Protein AF-0000000079687380 (afdb_homodimer)

Secondary structure (DSSP, 8-state):
-B--HHHHHHHHHHHTT-HHHHHHHHHHHHHHHHHHHHHHHHH--S-S----S-SB--HHHHHHHHTPPPHHHHHHHHHHHHHS-HHHHTTHHHHHHHHT--HHHHHHHHHHHHHHS---HHHHHHHHHHHHHHHHHHHTT--HHHHHHHHHHHHHHHHHHHHHHH-/-B--HHHHHHHHHHHTT-HHHHHHHHHHHHHHHHHHHHHHHHH--S-S----S-SB--HHHHHHHHTPPPHHHHHHHHHHHHHS-HHHHTTHHHHHHHHT--HHHHHHHHHHHHHHS---HHHHHHHHHHHHHHHHHHHTT--HHHHHHHHHHHHHHHHHHHHHHH-

Radius of gyration: 21.54 Å; Cα contacts (8 Å, |Δi|>4): 336; chains: 2; bounding box: 72×66×42 Å

Structure (mmCIF, N/CA/C/O backbone):
data_AF-0000000079687380-model_v1
#
loop_
_entity.id
_entity.type
_entity.pdbx_description
1 polymer 'Replication factor C C-terminal domain-containing protein'
#
loop_
_atom_site.group_PDB
_atom_site.id
_atom_site.type_symbol
_atom_site.label_atom_id
_atom_site.label_alt_id
_atom_site.label_comp_id
_atom_site.label_asym_id
_atom_site.label_entity_id
_atom_site.label_seq_id
_atom_site.pdbx_PDB_ins_code
_atom_site.Cartn_x
_atom_site.Cartn_y
_atom_site.Cartn_z
_atom_site.occupancy
_atom_site.B_iso_or_equiv
_atom_site.auth_seq_id
_atom_site.auth_comp_id
_atom_site.auth_asym_id
_atom_site.auth_atom_id
_atom_site.pdbx_PDB_model_num
ATOM 1 N N . LEU A 1 1 ? 23.094 11.328 15.07 1 55.5 1 LEU A N 1
ATOM 2 C CA . LEU A 1 1 ? 21.656 11.555 14.867 1 55.5 1 LEU A CA 1
ATOM 3 C C . LEU A 1 1 ? 20.891 11.352 16.156 1 55.5 1 LEU A C 1
ATOM 5 O O . LEU A 1 1 ? 21.125 10.383 16.891 1 55.5 1 LEU A O 1
ATOM 9 N N . ASP A 1 2 ? 20.312 12.305 16.781 1 69.38 2 ASP A N 1
ATOM 10 C CA . ASP A 1 2 ? 19.375 12.164 17.891 1 69.38 2 ASP A CA 1
ATOM 11 C C . ASP A 1 2 ? 18.078 11.508 17.453 1 69.38 2 ASP A C 1
ATOM 13 O O . ASP A 1 2 ? 17.469 11.93 16.469 1 69.38 2 ASP A O 1
ATOM 17 N N . VAL A 1 3 ? 17.844 10.352 18.016 1 74 3 VAL A N 1
ATOM 18 C CA . VAL A 1 3 ? 16.703 9.555 17.578 1 74 3 VAL A CA 1
ATOM 19 C C . VAL A 1 3 ? 15.695 9.445 18.719 1 74 3 VAL A C 1
ATOM 21 O O . VAL A 1 3 ? 15.812 8.57 19.578 1 74 3 VAL A O 1
ATOM 24 N N . PRO A 1 4 ? 14.773 10.477 18.812 1 82 4 PRO A N 1
ATOM 25 C CA . PRO A 1 4 ? 13.68 10.258 19.766 1 82 4 PRO A CA 1
ATOM 26 C C . PRO A 1 4 ? 12.961 8.93 19.531 1 82 4 PRO A C 1
ATOM 28 O O . PRO A 1 4 ? 12.953 8.414 18.406 1 82 4 PRO A O 1
ATOM 31 N N . ASP A 1 5 ? 12.312 8.398 20.594 1 87.69 5 ASP A N 1
ATOM 32 C CA . ASP A 1 5 ? 11.609 7.117 20.562 1 87.69 5 ASP A CA 1
ATOM 33 C C . ASP A 1 5 ? 10.5 7.129 19.516 1 87.69 5 ASP A C 1
ATOM 35 O O . ASP A 1 5 ? 10.281 6.133 18.828 1 87.69 5 ASP A O 1
ATOM 39 N N . SER A 1 6 ? 9.898 8.25 19.391 1 87.44 6 SER A N 1
ATOM 40 C CA . SER A 1 6 ? 8.797 8.352 18.438 1 87.44 6 SER A CA 1
ATOM 41 C C . SER A 1 6 ? 9.289 8.227 17 1 87.44 6 SER A C 1
ATOM 43 O O . SER A 1 6 ? 8.586 7.688 16.141 1 87.44 6 SER A O 1
ATOM 45 N N . GLY A 1 7 ? 10.5 8.719 16.766 1 88.12 7 GLY A N 1
ATOM 46 C CA . GLY A 1 7 ? 11.102 8.594 15.445 1 88.12 7 GLY A CA 1
ATOM 47 C C . GLY A 1 7 ? 11.461 7.164 15.094 1 88.12 7 GLY A C 1
ATOM 48 O O . GLY A 1 7 ? 11.219 6.719 13.969 1 88.12 7 GLY A O 1
ATOM 49 N N . LEU A 1 8 ? 11.945 6.488 16.078 1 88 8 LEU A N 1
ATOM 50 C CA . LEU A 1 8 ? 12.32 5.094 15.875 1 88 8 LEU A CA 1
ATOM 51 C C . LEU A 1 8 ? 11.086 4.234 15.617 1 88 8 LEU A C 1
ATOM 53 O O . LEU A 1 8 ? 11.109 3.346 14.766 1 88 8 LEU A O 1
ATOM 57 N N . GLU A 1 9 ? 10.078 4.527 16.359 1 89.25 9 GLU A N 1
ATOM 58 C CA . GLU A 1 9 ? 8.828 3.799 16.156 1 89.25 9 GLU A CA 1
ATOM 59 C C . GLU A 1 9 ? 8.273 4.027 14.75 1 89.25 9 GLU A C 1
ATOM 61 O O . GLU A 1 9 ? 7.805 3.086 14.102 1 89.25 9 GLU A O 1
ATOM 66 N N . ALA A 1 10 ? 8.32 5.242 14.359 1 89.75 10 ALA A N 1
ATOM 67 C CA . ALA A 1 10 ? 7.859 5.574 13.016 1 89.75 10 ALA A CA 1
ATOM 68 C C . ALA A 1 10 ? 8.688 4.852 11.953 1 89.75 10 ALA A C 1
ATOM 70 O O . ALA A 1 10 ? 8.141 4.34 10.977 1 89.75 10 ALA A O 1
ATOM 71 N N . LEU A 1 11 ? 9.977 4.785 12.188 1 87.88 11 LEU A N 1
ATOM 72 C CA . LEU A 1 11 ? 10.875 4.109 11.258 1 87.88 11 LEU A CA 1
ATOM 73 C C . LEU A 1 11 ? 10.539 2.625 11.156 1 87.88 11 LEU A C 1
ATOM 75 O O . LEU A 1 11 ? 10.492 2.068 10.062 1 87.88 11 LEU A O 1
ATOM 79 N N . VAL A 1 12 ? 10.266 2.033 12.266 1 86.62 12 VAL A N 1
ATOM 80 C CA . VAL A 1 12 ? 9.93 0.613 12.305 1 86.62 12 VAL A CA 1
ATOM 81 C C . VAL A 1 12 ? 8.609 0.372 11.578 1 86.62 12 VAL A C 1
ATOM 83 O O . VAL A 1 12 ? 8.484 -0.58 10.805 1 86.62 12 VAL A O 1
ATOM 86 N N . ARG A 1 13 ? 7.664 1.252 11.781 1 86.12 13 ARG A N 1
ATOM 87 C CA . ARG A 1 13 ? 6.359 1.133 11.141 1 86.12 13 ARG A CA 1
ATOM 88 C C . ARG A 1 13 ? 6.469 1.307 9.625 1 86.12 13 ARG A C 1
ATOM 90 O O . ARG A 1 13 ? 5.938 0.5 8.867 1 86.12 13 ARG A O 1
ATOM 97 N N . LEU A 1 14 ? 7.211 2.299 9.242 1 85.06 14 LEU A N 1
ATOM 98 C CA . LEU A 1 14 ? 7.312 2.654 7.836 1 85.06 14 LEU A CA 1
ATOM 99 C C . LEU A 1 14 ? 8.148 1.63 7.074 1 85.06 14 LEU A C 1
ATOM 101 O O . LEU A 1 14 ? 7.961 1.441 5.871 1 85.06 14 LEU A O 1
ATOM 105 N N . SER A 1 15 ? 9.039 0.954 7.805 1 83.5 15 SER A N 1
ATOM 106 C CA . SER A 1 15 ? 9.875 -0.068 7.18 1 83.5 15 SER A CA 1
ATOM 107 C C . SER A 1 15 ? 9.234 -1.448 7.293 1 83.5 15 SER A C 1
ATOM 109 O O . SER A 1 15 ? 9.75 -2.424 6.746 1 83.5 15 SER A O 1
ATOM 111 N N . ASN A 1 16 ? 8.188 -1.494 8.055 1 79.5 16 ASN A N 1
ATOM 112 C CA . ASN A 1 16 ? 7.5 -2.748 8.344 1 79.5 16 ASN A CA 1
ATOM 113 C C . ASN A 1 16 ? 8.445 -3.775 8.961 1 79.5 16 ASN A C 1
ATOM 115 O O . ASN A 1 16 ? 8.383 -4.961 8.633 1 79.5 16 ASN A O 1
ATOM 119 N N . GLY A 1 17 ? 9.359 -3.309 9.742 1 77.75 17 GLY A N 1
ATOM 120 C CA . GLY A 1 17 ? 10.297 -4.184 10.43 1 77.75 17 GLY A CA 1
ATOM 121 C C . GLY A 1 17 ? 11.406 -4.699 9.531 1 77.75 17 GLY A C 1
ATOM 122 O O . GLY A 1 17 ? 12.203 -5.543 9.945 1 77.75 17 GLY A O 1
ATOM 123 N N . ASP A 1 18 ? 11.445 -4.234 8.336 1 74.56 18 ASP A N 1
ATOM 124 C CA . ASP A 1 18 ? 12.484 -4.633 7.391 1 74.56 18 ASP A CA 1
ATOM 125 C C . ASP A 1 18 ? 13.719 -3.732 7.52 1 74.56 18 ASP A C 1
ATOM 127 O O . ASP A 1 18 ? 13.648 -2.533 7.246 1 74.56 18 ASP A O 1
ATOM 131 N N . MET A 1 19 ? 14.727 -4.332 7.789 1 76.25 19 MET A N 1
ATOM 132 C CA . MET A 1 19 ? 15.93 -3.58 8.117 1 76.25 19 MET A CA 1
ATOM 133 C C . MET A 1 19 ? 16.5 -2.896 6.879 1 76.25 19 MET A C 1
ATOM 135 O O . MET A 1 19 ? 17.016 -1.782 6.965 1 76.25 19 MET A O 1
ATOM 139 N N . ILE A 1 20 ? 16.484 -3.514 5.727 1 70.44 20 ILE A N 1
ATOM 140 C CA . ILE A 1 20 ? 17 -2.912 4.508 1 70.44 20 ILE A CA 1
ATOM 141 C C . ILE A 1 20 ? 16.188 -1.675 4.148 1 70.44 20 ILE A C 1
ATOM 143 O O . ILE A 1 20 ? 16.75 -0.632 3.799 1 70.44 20 ILE A O 1
ATOM 147 N N . LYS A 1 21 ? 14.875 -1.748 4.332 1 76.56 21 LYS A N 1
ATOM 148 C CA . LYS A 1 21 ? 14 -0.604 4.09 1 76.56 21 LYS A CA 1
ATOM 149 C C . LYS A 1 21 ? 14.266 0.513 5.098 1 76.56 21 LYS A C 1
ATOM 151 O O . LYS A 1 21 ? 14.297 1.689 4.73 1 76.56 21 LYS A O 1
ATOM 156 N N . ALA A 1 22 ? 14.414 0.04 6.371 1 82.88 22 ALA A N 1
ATOM 157 C CA . ALA A 1 22 ? 14.719 1.026 7.402 1 82.88 22 ALA A CA 1
ATOM 158 C C . ALA A 1 22 ? 15.992 1.801 7.066 1 82.88 22 ALA A C 1
ATOM 160 O O . ALA A 1 22 ? 16.031 3.029 7.18 1 82.88 22 ALA A O 1
ATOM 161 N N . LEU A 1 23 ? 17.016 1.157 6.641 1 77.69 23 LEU A N 1
ATOM 162 C CA . LEU A 1 23 ? 18.297 1.786 6.281 1 77.69 23 LEU A CA 1
ATOM 163 C C . LEU A 1 23 ? 18.109 2.723 5.09 1 77.69 23 LEU A C 1
ATOM 165 O O . LEU A 1 23 ? 18.672 3.822 5.07 1 77.69 23 LEU A O 1
ATOM 169 N N . ASN A 1 24 ? 17.391 2.311 4.086 1 76.31 24 ASN A N 1
ATOM 170 C CA . ASN A 1 24 ? 17.109 3.154 2.928 1 76.31 24 ASN A CA 1
ATOM 171 C C . ASN A 1 24 ? 16.391 4.438 3.326 1 76.31 24 ASN A C 1
ATOM 173 O O . ASN A 1 24 ? 16.688 5.512 2.809 1 76.31 24 ASN A O 1
ATOM 177 N N . ILE A 1 25 ? 15.406 4.285 4.242 1 80.69 25 ILE A N 1
ATOM 178 C CA . ILE A 1 25 ? 14.68 5.449 4.723 1 80.69 25 ILE A CA 1
ATOM 179 C C . ILE A 1 25 ? 15.633 6.41 5.418 1 80.69 25 ILE A C 1
ATOM 181 O O . ILE A 1 25 ? 15.586 7.621 5.188 1 80.69 25 ILE A O 1
ATOM 185 N N . LEU A 1 26 ? 16.484 5.867 6.238 1 80.69 26 LEU A N 1
ATOM 186 C CA . LEU A 1 26 ? 17.438 6.691 6.965 1 80.69 26 LEU A CA 1
ATOM 187 C C . LEU A 1 26 ? 18.391 7.391 6.004 1 80.69 26 LEU A C 1
ATOM 189 O O . LEU A 1 26 ? 18.734 8.555 6.199 1 80.69 26 LEU A O 1
ATOM 193 N N . GLN A 1 27 ? 18.781 6.691 5.039 1 74.69 27 GLN A N 1
ATOM 194 C CA . GLN A 1 27 ? 19.672 7.277 4.047 1 74.69 27 GLN A CA 1
ATOM 195 C C . GLN A 1 27 ? 18.984 8.414 3.291 1 74.69 27 GLN A C 1
ATOM 197 O O . GLN A 1 27 ? 19.594 9.461 3.059 1 74.69 27 GLN A O 1
ATOM 202 N N . VAL A 1 28 ? 17.781 8.195 2.869 1 76.06 28 VAL A N 1
ATOM 203 C CA . VAL A 1 28 ? 17.016 9.242 2.205 1 76.06 28 VAL A CA 1
ATOM 204 C C . VAL A 1 28 ? 16.891 10.453 3.123 1 76.06 28 VAL A C 1
ATOM 206 O O . VAL A 1 28 ? 17.078 11.594 2.686 1 76.06 28 VAL A O 1
ATOM 209 N N . PHE A 1 29 ? 16.531 10.156 4.41 1 79.94 29 PHE A N 1
ATOM 210 C CA . PHE A 1 29 ? 16.375 11.219 5.398 1 79.94 29 PHE A CA 1
ATOM 211 C C . PHE A 1 29 ? 17.656 12.047 5.5 1 79.94 29 PHE A C 1
ATOM 213 O O . PHE A 1 29 ? 17.609 13.273 5.512 1 79.94 29 PHE A O 1
ATOM 220 N N . LYS A 1 30 ? 18.75 11.438 5.582 1 76.19 30 LYS A N 1
ATOM 221 C CA . LYS A 1 30 ? 20.047 12.109 5.695 1 76.19 30 LYS A CA 1
ATOM 222 C C . LYS A 1 30 ? 20.312 13 4.484 1 76.19 30 LYS A C 1
ATOM 224 O O . LYS A 1 30 ? 20.891 14.078 4.613 1 76.19 30 LYS A O 1
ATOM 229 N N . LEU A 1 31 ? 19.938 12.586 3.371 1 71.88 31 LEU A N 1
ATOM 230 C CA . LEU A 1 31 ? 20.172 13.328 2.137 1 71.88 31 LEU A CA 1
ATOM 231 C C . LEU A 1 31 ? 19.234 14.531 2.033 1 71.88 31 LEU A C 1
ATOM 233 O O . LEU A 1 31 ? 19.609 15.562 1.467 1 71.88 31 LEU A O 1
ATOM 237 N N . LEU A 1 32 ? 18.031 14.352 2.572 1 71.12 32 LEU A N 1
ATOM 238 C CA . LEU A 1 32 ? 17.016 15.391 2.428 1 71.12 32 LEU A CA 1
ATOM 239 C C . LEU A 1 32 ? 17.25 16.516 3.43 1 71.12 32 LEU A C 1
ATOM 241 O O . LEU A 1 32 ? 16.859 17.656 3.186 1 71.12 32 LEU A O 1
ATOM 245 N N . ILE A 1 33 ? 17.859 16.219 4.531 1 70.56 33 ILE A N 1
ATOM 246 C CA . ILE A 1 33 ? 18.062 17.203 5.594 1 70.56 33 ILE A CA 1
ATOM 247 C C . ILE A 1 33 ? 18.797 18.422 5.051 1 70.56 33 ILE A C 1
ATOM 249 O O . ILE A 1 33 ? 18.344 19.547 5.215 1 70.56 33 ILE A O 1
ATOM 253 N N . PRO A 1 34 ? 19.875 18.125 4.363 1 66.19 34 PRO A N 1
ATOM 254 C CA . PRO A 1 34 ? 20.578 19.297 3.828 1 66.19 34 PRO A CA 1
ATOM 255 C C . PRO A 1 34 ? 19.75 20.062 2.795 1 66.19 34 PRO A C 1
ATOM 257 O O . PRO A 1 34 ? 19.797 21.297 2.734 1 66.19 34 PRO A O 1
ATOM 260 N N . ILE A 1 35 ? 19.016 19.391 2.031 1 64.5 35 ILE A N 1
ATOM 261 C CA . ILE A 1 35 ? 18.203 20 0.983 1 64.5 35 ILE A CA 1
ATOM 262 C C . ILE A 1 35 ? 17.094 20.844 1.612 1 64.5 35 ILE A C 1
ATOM 264 O O . ILE A 1 35 ? 16.828 21.969 1.186 1 64.5 35 ILE A O 1
ATOM 268 N N . LEU A 1 36 ? 16.438 20.266 2.572 1 61.12 36 LEU A N 1
ATOM 269 C CA . LEU A 1 36 ? 15.367 20.969 3.271 1 61.12 36 LEU A CA 1
ATOM 270 C C . LEU A 1 36 ? 15.906 22.188 4.012 1 61.12 36 LEU A C 1
ATOM 272 O O . LEU A 1 36 ? 15.258 23.234 4.051 1 61.12 36 LEU A O 1
ATOM 276 N N . TYR A 1 37 ? 17.047 22 4.496 1 60 37 TYR A N 1
ATOM 277 C CA . TYR A 1 37 ? 17.719 23.109 5.152 1 60 37 TYR A CA 1
ATOM 278 C C . TYR A 1 37 ? 18.016 24.234 4.164 1 60 37 TYR A C 1
ATOM 280 O O . TYR A 1 37 ? 17.859 25.406 4.488 1 60 37 TYR A O 1
ATOM 288 N N . LEU A 1 38 ? 18.406 23.875 3.057 1 63.22 38 LEU A N 1
ATOM 289 C CA . LEU A 1 38 ? 18.734 24.844 2.02 1 63.22 38 LEU A CA 1
ATOM 290 C C . LEU A 1 38 ? 17.469 25.578 1.552 1 63.22 38 LEU A C 1
ATOM 292 O O . LEU A 1 38 ? 17.5 26.797 1.346 1 63.22 38 LEU A O 1
ATOM 296 N N . PHE A 1 39 ? 16.438 24.906 1.364 1 58.22 39 PHE A N 1
ATOM 297 C CA . PHE A 1 39 ? 15.18 25.5 0.931 1 58.22 39 PHE A CA 1
ATOM 298 C C . PHE A 1 39 ? 14.617 26.438 2.006 1 58.22 39 PHE A C 1
ATOM 300 O O . PHE A 1 39 ? 14.055 27.484 1.694 1 58.22 39 PHE A O 1
ATOM 307 N N . LYS A 1 40 ? 14.656 26.094 3.242 1 52.88 40 LYS A N 1
ATOM 308 C CA . LYS A 1 40 ? 14.211 26.938 4.352 1 52.88 40 LYS A CA 1
ATOM 309 C C . LYS A 1 40 ? 15.078 28.188 4.469 1 52.88 40 LYS A C 1
ATOM 311 O O . LYS A 1 40 ? 14.57 29.266 4.781 1 52.88 40 LYS A O 1
ATOM 316 N N . LYS A 1 41 ? 16.25 28.031 4.312 1 58 41 LYS A N 1
ATOM 317 C CA . LYS A 1 41 ? 17.141 29.188 4.324 1 58 41 LYS A CA 1
ATOM 318 C C . LYS A 1 41 ? 16.766 30.188 3.225 1 58 41 LYS A C 1
ATOM 320 O O . LYS A 1 41 ? 16.828 31.391 3.428 1 58 41 LYS A O 1
ATOM 325 N N . ARG A 1 42 ? 16.422 29.719 2.105 1 51.94 42 ARG A N 1
ATOM 326 C CA . ARG A 1 42 ? 16.062 30.625 1.019 1 51.94 42 ARG A CA 1
ATOM 327 C C . ARG A 1 42 ? 14.742 31.328 1.314 1 51.94 42 ARG A C 1
ATOM 329 O O . ARG A 1 42 ? 14.539 32.469 0.901 1 51.94 42 ARG A O 1
ATOM 336 N N . LYS A 1 43 ? 13.773 30.812 1.806 1 49.09 43 LYS A N 1
ATOM 337 C CA . LYS A 1 43 ? 12.484 31.453 2.057 1 49.09 43 LYS A CA 1
ATOM 338 C C . LYS A 1 43 ? 12.562 32.406 3.256 1 49.09 43 LYS A C 1
ATOM 340 O O . LYS A 1 43 ? 11.695 33.25 3.434 1 49.09 43 LYS A O 1
ATOM 345 N N . SER A 1 44 ? 12.969 32.062 4.453 1 42.5 44 SER A N 1
ATOM 346 C CA . SER A 1 44 ? 12.961 32.906 5.641 1 42.5 44 SER A CA 1
ATOM 347 C C . SER A 1 44 ? 14.125 33.906 5.613 1 42.5 44 SER A C 1
ATOM 349 O O . SER A 1 44 ? 15.289 33.5 5.672 1 42.5 44 SER A O 1
ATOM 351 N N . GLU A 1 45 ? 14.141 35.156 5.043 1 40.91 45 GLU A N 1
ATOM 352 C CA . GLU A 1 45 ? 15 36.281 5.328 1 40.91 45 GLU A CA 1
ATOM 353 C C . GLU A 1 45 ? 15.43 36.312 6.793 1 40.91 45 GLU A C 1
ATOM 355 O O . GLU A 1 45 ? 16.594 36.594 7.102 1 40.91 45 GLU A O 1
ATOM 360 N N . LYS A 1 46 ? 14.703 37.25 7.801 1 38.12 46 LYS A N 1
ATOM 361 C CA . LYS A 1 46 ? 15.086 37.875 9.062 1 38.12 46 LYS A CA 1
ATOM 362 C C . LYS A 1 46 ? 15.484 36.812 10.102 1 38.12 46 LYS A C 1
ATOM 364 O O . LYS A 1 46 ? 16.312 37.094 10.969 1 38.12 46 LYS A O 1
ATOM 369 N N . GLN A 1 47 ? 14.477 36.312 10.883 1 35.44 47 GLN A N 1
ATOM 370 C CA . GLN A 1 47 ? 14.648 35.938 12.281 1 35.44 47 GLN A CA 1
ATOM 371 C C . GLN A 1 47 ? 15.742 34.906 12.438 1 35.44 47 GLN A C 1
ATOM 373 O O . GLN A 1 47 ? 16.094 34.188 11.477 1 35.44 47 GLN A O 1
ATOM 378 N N . GLN A 1 48 ? 16.031 34.5 13.891 1 33.72 48 GLN A N 1
ATOM 379 C CA . GLN A 1 48 ? 17.062 33.906 14.742 1 33.72 48 GLN A CA 1
ATOM 380 C C . GLN A 1 48 ? 17.594 32.625 14.133 1 33.72 48 GLN A C 1
ATOM 382 O O . GLN A 1 48 ? 17.016 32.094 13.188 1 33.72 48 GLN A O 1
ATOM 387 N N . SER A 1 49 ? 18.406 31.906 15.141 1 34.72 49 SER A N 1
ATOM 388 C CA . SER A 1 49 ? 19.203 30.688 15.281 1 34.72 49 SER A CA 1
ATOM 389 C C . SER A 1 49 ? 18.516 29.5 14.602 1 34.72 49 SER A C 1
ATOM 391 O O . SER A 1 49 ? 17.438 29.078 15.016 1 34.72 49 SER A O 1
ATOM 393 N N . THR A 1 50 ? 18.375 29.625 13.422 1 37.5 50 THR A N 1
ATOM 394 C CA . THR A 1 50 ? 17.859 28.516 12.617 1 37.5 50 THR A CA 1
ATOM 395 C C . THR A 1 50 ? 18.203 27.172 13.258 1 37.5 50 THR A C 1
ATOM 397 O O . THR A 1 50 ? 19.359 26.781 13.281 1 37.5 50 THR A O 1
ATOM 400 N N . HIS A 1 51 ? 17.734 26.938 14.406 1 37 51 HIS A N 1
ATOM 401 C CA . HIS A 1 51 ? 17.812 25.578 14.906 1 37 51 HIS A CA 1
ATOM 402 C C . HIS A 1 51 ? 17.859 24.578 13.758 1 37 51 HIS A C 1
ATOM 404 O O . HIS A 1 51 ? 17.031 24.625 12.844 1 37 51 HIS A O 1
ATOM 410 N N . MET A 1 52 ? 19.016 24.391 13.125 1 38.56 52 MET A N 1
ATOM 411 C CA . MET A 1 52 ? 19.281 23.281 12.211 1 38.56 52 MET A CA 1
ATOM 412 C C . MET A 1 52 ? 18.062 22.375 12.094 1 38.56 52 MET A C 1
ATOM 414 O O . MET A 1 52 ? 17.5 21.938 13.102 1 38.56 52 MET A O 1
ATOM 418 N N . ALA A 1 53 ? 17 22.688 11.32 1 45.06 53 ALA A N 1
ATOM 419 C CA . ALA A 1 53 ? 16.062 21.609 11.078 1 45.06 53 ALA A CA 1
ATOM 420 C C . ALA A 1 53 ? 16.547 20.297 11.703 1 45.06 53 ALA A C 1
ATOM 422 O O . ALA A 1 53 ? 17.656 19.844 11.406 1 45.06 53 ALA A O 1
ATOM 423 N N . SER A 1 54 ? 16.359 20.062 13 1 50.72 54 SER A N 1
ATOM 424 C CA . SER A 1 54 ? 16.844 19.094 13.977 1 50.72 54 SER A CA 1
ATOM 425 C C . SER A 1 54 ? 17.141 17.75 13.328 1 50.72 54 SER A C 1
ATOM 427 O O . SER A 1 54 ? 16.328 17.234 12.555 1 50.72 54 SER A O 1
ATOM 429 N N . GLN A 1 55 ? 18.422 17.453 12.891 1 63.38 55 GLN A N 1
ATOM 430 C CA . GLN A 1 55 ? 19.047 16.156 12.625 1 63.38 55 GLN A CA 1
ATOM 431 C C . GLN A 1 55 ? 18.422 15.055 13.469 1 63.38 55 GLN A C 1
ATOM 433 O O . GLN A 1 55 ? 19 13.984 13.641 1 63.38 55 GLN A O 1
ATOM 438 N N . LYS A 1 56 ? 17.109 15.508 13.891 1 78.69 56 LYS A N 1
ATOM 439 C CA . LYS A 1 56 ? 16.469 14.5 14.742 1 78.69 56 LYS A CA 1
ATOM 440 C C . LYS A 1 56 ? 15.523 13.625 13.938 1 78.69 56 LYS A C 1
ATOM 442 O O . LYS A 1 56 ? 14.789 14.117 13.078 1 78.69 56 LYS A O 1
ATOM 447 N N . ILE A 1 57 ? 15.648 12.508 14.117 1 83.69 57 ILE A N 1
ATOM 448 C CA . ILE A 1 57 ? 14.75 11.508 13.547 1 83.69 57 ILE A CA 1
ATOM 449 C C . ILE A 1 57 ? 13.422 11.531 14.281 1 83.69 57 ILE A C 1
ATOM 451 O O . ILE A 1 57 ? 13.188 10.711 15.18 1 83.69 57 ILE A O 1
ATOM 455 N N . THR A 1 58 ? 12.57 12.555 13.914 1 85.75 58 THR A N 1
ATOM 456 C CA . THR A 1 58 ? 11.25 12.633 14.523 1 85.75 58 THR A CA 1
ATOM 457 C C . THR A 1 58 ? 10.234 11.828 13.719 1 85.75 58 THR A C 1
ATOM 459 O O . THR A 1 58 ? 10.508 11.43 12.586 1 85.75 58 THR A O 1
ATOM 462 N N . GLU A 1 59 ? 9.078 11.586 14.32 1 88.44 59 GLU A N 1
ATOM 463 C CA . GLU A 1 59 ? 7.984 10.922 13.609 1 88.44 59 GLU A CA 1
ATOM 464 C C . GLU A 1 59 ? 7.586 11.711 12.359 1 88.44 59 GLU A C 1
ATOM 466 O O . GLU A 1 59 ? 7.48 11.141 11.273 1 88.44 59 GLU A O 1
ATOM 471 N N . GLU A 1 60 ? 7.395 12.969 12.539 1 86.31 60 GLU A N 1
ATOM 472 C CA . GLU A 1 60 ? 6.988 13.836 11.438 1 86.31 60 GLU A CA 1
ATOM 473 C C . GLU A 1 60 ? 8.008 13.805 10.305 1 86.31 60 GLU A C 1
ATOM 475 O O . GLU A 1 60 ? 7.645 13.711 9.133 1 86.31 60 GLU A O 1
ATOM 480 N N . ALA A 1 61 ? 9.297 13.852 10.672 1 83.12 61 ALA A N 1
ATOM 481 C CA . ALA A 1 61 ? 10.367 13.844 9.672 1 83.12 61 ALA A CA 1
ATOM 482 C C . ALA A 1 61 ? 10.367 12.531 8.891 1 83.12 61 ALA A C 1
ATOM 484 O O . ALA A 1 61 ? 10.562 12.531 7.676 1 83.12 61 ALA A O 1
ATOM 485 N N . MET A 1 62 ? 10.07 11.391 9.562 1 86.19 62 MET A N 1
ATOM 486 C CA . MET A 1 62 ? 10.078 10.078 8.922 1 86.19 62 MET A CA 1
ATOM 487 C C . MET A 1 62 ? 8.922 9.945 7.938 1 86.19 62 MET A C 1
ATOM 489 O O . MET A 1 62 ? 9.109 9.445 6.824 1 86.19 62 MET A O 1
ATOM 493 N N . TYR A 1 63 ? 7.805 10.469 8.312 1 85.75 63 TYR A N 1
ATOM 494 C CA . TYR A 1 63 ? 6.648 10.406 7.43 1 85.75 63 TYR A CA 1
ATOM 495 C C . TYR A 1 63 ? 6.82 11.344 6.242 1 85.75 63 TYR A C 1
ATOM 497 O O . TYR A 1 63 ? 6.473 11 5.109 1 85.75 63 TYR A O 1
ATOM 505 N N . LEU A 1 64 ? 7.359 12.453 6.449 1 80.06 64 LEU A N 1
ATOM 506 C CA . LEU A 1 64 ? 7.57 13.422 5.383 1 80.06 64 LEU A CA 1
ATOM 507 C C . LEU A 1 64 ? 8.602 12.914 4.383 1 80.06 64 LEU A C 1
ATOM 509 O O . LEU A 1 64 ? 8.391 13 3.17 1 80.06 64 LEU A O 1
ATOM 513 N N . CYS A 1 65 ? 9.656 12.367 4.965 1 77.38 65 CYS A N 1
ATOM 514 C CA . CYS A 1 65 ? 10.727 11.945 4.074 1 77.38 65 CYS A CA 1
ATOM 515 C C . CYS A 1 65 ? 10.32 10.727 3.262 1 77.38 65 CYS A C 1
ATOM 517 O O . CYS A 1 65 ? 10.867 10.477 2.184 1 77.38 65 CYS A O 1
ATOM 519 N N . THR A 1 66 ? 9.414 9.891 3.686 1 81.06 66 THR A N 1
ATOM 520 C CA . THR A 1 66 ? 8.93 8.719 2.955 1 81.06 66 THR A CA 1
ATOM 521 C C . THR A 1 66 ? 7.723 9.078 2.1 1 81.06 66 THR A C 1
ATOM 523 O O . THR A 1 66 ? 7.223 8.25 1.337 1 81.06 66 THR A O 1
ATOM 526 N N . GLY A 1 67 ? 7.188 10.305 2.277 1 79.75 67 GLY A N 1
ATOM 527 C CA . GLY A 1 67 ? 6.016 10.75 1.532 1 79.75 67 GLY A CA 1
ATOM 528 C C . GLY A 1 67 ? 4.723 10.148 2.051 1 79.75 67 GLY A C 1
ATOM 529 O O . GLY A 1 67 ? 3.715 10.125 1.341 1 79.75 67 GLY A O 1
ATOM 530 N N . ASN A 1 68 ? 4.797 9.602 3.199 1 87.44 68 ASN A N 1
ATOM 531 C CA . ASN A 1 68 ? 3.596 9.023 3.791 1 87.44 68 ASN A CA 1
ATOM 532 C C . ASN A 1 68 ? 2.797 10.07 4.566 1 87.44 68 ASN A C 1
ATOM 534 O O . ASN A 1 68 ? 3.375 10.938 5.223 1 87.44 68 ASN A O 1
ATOM 538 N N . PRO A 1 69 ? 1.456 10.008 4.508 1 91.06 69 PRO A N 1
ATOM 539 C CA . PRO A 1 69 ? 0.654 10.906 5.344 1 91.06 69 PRO A CA 1
ATOM 540 C C . PRO A 1 69 ? 0.857 10.656 6.836 1 91.06 69 PRO A C 1
ATOM 542 O O . PRO A 1 69 ? 1.014 9.516 7.262 1 91.06 69 PRO A O 1
ATOM 545 N N . LEU A 1 70 ? 0.809 11.742 7.598 1 90.62 70 LEU A N 1
ATOM 546 C CA . LEU A 1 70 ? 0.888 11.609 9.047 1 90.62 70 LEU A CA 1
ATOM 547 C C . LEU A 1 70 ? -0.335 10.875 9.594 1 90.62 70 LEU A C 1
ATOM 549 O O . LEU A 1 70 ? -1.448 11.07 9.102 1 90.62 70 LEU A O 1
ATOM 553 N N . PRO A 1 71 ? -0.103 10.109 10.672 1 92.62 71 PRO A N 1
ATOM 554 C CA . PRO A 1 71 ? -1.23 9.391 11.266 1 92.62 71 PRO A CA 1
ATOM 555 C C . PRO A 1 71 ? -2.377 10.312 11.664 1 92.62 71 PRO A C 1
ATOM 557 O O . PRO A 1 71 ? -3.547 9.984 11.445 1 92.62 71 PRO A O 1
ATOM 560 N N . LYS A 1 72 ? -2.047 11.445 12.203 1 93.19 72 LYS A N 1
ATOM 561 C CA . LYS A 1 72 ? -3.076 12.391 12.633 1 93.19 72 LYS A CA 1
ATOM 562 C C . LYS A 1 72 ? -3.898 12.883 11.438 1 93.19 72 LYS A C 1
ATOM 564 O O . LYS A 1 72 ? -5.105 13.109 11.562 1 93.19 72 LYS A O 1
ATOM 569 N N . ASP A 1 73 ? -3.303 13.125 10.359 1 92.69 73 ASP A N 1
ATOM 570 C CA . ASP A 1 73 ? -4.012 13.531 9.148 1 92.69 73 ASP A CA 1
ATOM 571 C C . ASP A 1 73 ? -4.973 12.445 8.68 1 92.69 73 ASP A C 1
ATOM 573 O O . ASP A 1 73 ? -6.102 12.734 8.289 1 92.69 73 ASP A O 1
ATOM 577 N N . ILE A 1 74 ? -4.512 11.172 8.734 1 94.88 74 ILE A N 1
ATOM 578 C CA . ILE A 1 74 ? -5.34 10.047 8.32 1 94.88 74 ILE A CA 1
ATOM 579 C C . ILE A 1 74 ? -6.531 9.906 9.258 1 94.88 74 ILE A C 1
ATOM 581 O O . ILE A 1 74 ? -7.652 9.633 8.812 1 94.88 74 ILE A O 1
ATOM 585 N N . GLU A 1 75 ? -6.266 10.094 10.516 1 94.75 75 GLU A N 1
ATOM 586 C CA . GLU A 1 75 ? -7.363 10.062 11.484 1 94.75 75 GLU A CA 1
ATOM 587 C C . GLU A 1 75 ? -8.406 11.133 11.172 1 94.75 75 GLU A C 1
ATOM 589 O O . GLU A 1 75 ? -9.609 10.859 11.188 1 94.75 75 GLU A O 1
ATOM 594 N N . GLN A 1 76 ? -7.93 12.289 10.906 1 93.62 76 GLN A N 1
ATOM 595 C CA . GLN A 1 76 ? -8.82 13.398 10.578 1 93.62 76 GLN A CA 1
ATOM 596 C C . GLN A 1 76 ? -9.578 13.133 9.281 1 93.62 76 GLN A C 1
ATOM 598 O O . GLN A 1 76 ? -10.781 13.375 9.203 1 93.62 76 GLN A O 1
ATOM 603 N N . ILE A 1 77 ? -8.938 12.672 8.297 1 95.5 77 ILE A N 1
ATOM 604 C CA . ILE A 1 77 ? -9.555 12.359 7.012 1 95.5 77 ILE A CA 1
ATOM 605 C C . ILE A 1 77 ? -10.609 11.273 7.191 1 95.5 77 ILE A C 1
ATOM 607 O O . ILE A 1 77 ? -11.727 11.398 6.684 1 95.5 77 ILE A O 1
ATOM 611 N N . SER A 1 78 ? -10.234 10.242 7.898 1 95.62 78 SER A N 1
ATOM 612 C CA . SER A 1 78 ? -11.172 9.148 8.148 1 95.62 78 SER A CA 1
ATOM 613 C C . SER A 1 78 ? -12.406 9.648 8.891 1 95.62 78 SER A C 1
ATOM 615 O O . SER A 1 78 ? -13.531 9.227 8.594 1 95.62 78 SER A O 1
ATOM 617 N N . TYR A 1 79 ? -12.203 10.516 9.82 1 94.44 79 TYR A N 1
ATOM 618 C CA . TYR A 1 79 ? -13.32 11.117 10.547 1 94.44 79 TYR A CA 1
ATOM 619 C C . TYR A 1 79 ? -14.258 11.852 9.594 1 94.44 79 TYR A C 1
ATOM 621 O O . TYR A 1 79 ? -15.477 11.695 9.672 1 94.44 79 TYR A O 1
ATOM 629 N N . TRP A 1 80 ? -13.742 12.664 8.742 1 95.38 80 TRP A N 1
ATOM 630 C CA . TRP A 1 80 ? -14.562 13.391 7.77 1 95.38 80 TRP A CA 1
ATOM 631 C C . TRP A 1 80 ? -15.344 12.422 6.895 1 95.38 80 TRP A C 1
ATOM 633 O O . TRP A 1 80 ? -16.547 12.586 6.707 1 95.38 80 TRP A O 1
ATOM 643 N N . LEU A 1 81 ? -14.711 11.383 6.367 1 96.5 81 LEU A N 1
ATOM 644 C CA . LEU A 1 81 ? -15.32 10.414 5.469 1 96.5 81 LEU A CA 1
ATOM 645 C C . LEU A 1 81 ? -16.484 9.695 6.148 1 96.5 81 LEU A C 1
ATOM 647 O O . LEU A 1 81 ? -17.484 9.375 5.508 1 96.5 81 LEU A O 1
ATOM 651 N N . LEU A 1 82 ? -16.328 9.5 7.449 1 94.88 82 LEU A N 1
ATOM 652 C CA . LEU A 1 82 ? -17.312 8.688 8.18 1 94.88 82 LEU A CA 1
ATOM 653 C C . LEU A 1 82 ? -18.422 9.562 8.75 1 94.88 82 LEU A C 1
ATOM 655 O O . LEU A 1 82 ? -19.469 9.055 9.141 1 94.88 82 LEU A O 1
ATOM 659 N N . ASN A 1 83 ? -18.188 10.953 8.742 1 93.94 83 ASN A N 1
ATOM 660 C CA . ASN A 1 83 ? -19.125 11.742 9.531 1 93.94 83 ASN A CA 1
ATOM 661 C C . ASN A 1 83 ? -19.625 12.969 8.766 1 93.94 83 ASN A C 1
ATOM 663 O O . ASN A 1 83 ? -20.641 13.555 9.117 1 93.94 83 ASN A O 1
ATOM 667 N N . GLU A 1 84 ? -18.922 13.367 7.812 1 94 84 GLU A N 1
ATOM 668 C CA . GLU A 1 84 ? -19.234 14.656 7.199 1 94 84 GLU A CA 1
ATOM 669 C C . GLU A 1 84 ? -19.891 14.477 5.832 1 94 84 GLU A C 1
ATOM 671 O O . GLU A 1 84 ? -19.875 13.383 5.27 1 94 84 GLU A O 1
ATOM 676 N N . SER A 1 85 ? -20.531 15.539 5.324 1 93.62 85 SER A N 1
ATOM 677 C CA . SER A 1 85 ? -21.172 15.531 4.016 1 93.62 85 SER A CA 1
ATOM 678 C C . SER A 1 85 ? -20.141 15.43 2.891 1 93.62 85 SER A C 1
ATOM 680 O O . SER A 1 85 ? -18.953 15.625 3.117 1 93.62 85 SER A O 1
ATOM 682 N N . PHE A 1 86 ? -20.656 15.102 1.733 1 91.19 86 PHE A N 1
ATOM 683 C CA . PHE A 1 86 ? -19.797 15.016 0.547 1 91.19 86 PHE A CA 1
ATOM 684 C C . PHE A 1 86 ? -19.047 16.312 0.337 1 91.19 86 PHE A C 1
ATOM 686 O O . PHE A 1 86 ? -17.828 16.312 0.122 1 91.19 86 PHE A O 1
ATOM 693 N N . ALA A 1 87 ? -19.719 17.438 0.461 1 89.5 87 ALA A N 1
ATOM 694 C CA . ALA A 1 87 ? -19.141 18.75 0.214 1 89.5 87 ALA A CA 1
ATOM 695 C C . ALA A 1 87 ? -18.016 19.047 1.21 1 89.5 87 ALA A C 1
ATOM 697 O O . ALA A 1 87 ? -16.969 19.578 0.836 1 89.5 87 ALA A O 1
ATOM 698 N N . GLU A 1 88 ? -18.203 18.734 2.416 1 89.88 88 GLU A N 1
ATOM 699 C CA . GLU A 1 88 ? -17.203 18.953 3.455 1 89.88 88 GLU A CA 1
ATOM 700 C C . GLU A 1 88 ? -15.984 18.062 3.244 1 89.88 88 GLU A C 1
ATOM 702 O O . GLU A 1 88 ? -14.852 18.5 3.463 1 89.88 88 GLU A O 1
ATOM 707 N N . CYS A 1 89 ? -16.25 16.828 2.787 1 90.69 89 CYS A N 1
ATOM 708 C CA . CYS A 1 89 ? -15.156 15.891 2.574 1 90.69 89 CYS A CA 1
ATOM 709 C C . CYS A 1 89 ? -14.312 16.297 1.371 1 90.69 89 CYS A C 1
ATOM 711 O O . CYS A 1 89 ? -13.117 16 1.314 1 90.69 89 CYS A O 1
ATOM 713 N N . PHE A 1 90 ? -14.93 17 0.545 1 86.12 90 PHE A N 1
ATOM 714 C CA . PHE A 1 90 ? -14.188 17.391 -0.651 1 86.12 90 PHE A CA 1
ATOM 715 C C . PHE A 1 90 ? -13.109 18.422 -0.316 1 86.12 90 PHE A C 1
ATOM 717 O O . PHE A 1 90 ? -12.164 18.594 -1.083 1 86.12 90 PHE A O 1
ATOM 724 N N . LYS A 1 91 ? -13.258 19.094 0.84 1 84.69 91 LYS A N 1
ATOM 725 C CA . LYS A 1 91 ? -12.195 19.953 1.334 1 84.69 91 LYS A CA 1
ATOM 726 C C . LYS A 1 91 ? -10.906 19.172 1.566 1 84.69 91 LYS A C 1
ATOM 728 O O . LYS A 1 91 ? -9.82 19.766 1.646 1 84.69 91 LYS A O 1
ATOM 733 N N . LEU A 1 92 ? -11.086 17.906 1.638 1 88.81 92 LEU A N 1
ATOM 734 C CA . LEU A 1 92 ? -9.938 17.016 1.692 1 88.81 92 LEU A CA 1
ATOM 735 C C . LEU A 1 92 ? -8.984 17.281 0.533 1 88.81 92 LEU A C 1
ATOM 737 O O . LEU A 1 92 ? -7.766 17.125 0.678 1 88.81 92 LEU A O 1
ATOM 741 N N . SER A 1 93 ? -9.539 17.641 -0.576 1 89.88 93 SER A N 1
ATOM 742 C CA . SER A 1 93 ? -8.727 17.953 -1.749 1 89.88 93 SER A CA 1
ATOM 743 C C . SER A 1 93 ? -7.723 19.062 -1.454 1 89.88 93 SER A C 1
ATOM 745 O O . SER A 1 93 ? -6.574 19 -1.893 1 89.88 93 SER A O 1
ATOM 747 N N . GLU A 1 94 ? -8.164 20.031 -0.73 1 87.06 94 GLU A N 1
ATOM 748 C CA . GLU A 1 94 ? -7.293 21.141 -0.364 1 87.06 94 GLU A CA 1
ATOM 749 C C . GLU A 1 94 ? -6.191 20.688 0.59 1 87.06 94 GLU A C 1
ATOM 751 O O . GLU A 1 94 ? -5.031 21.094 0.444 1 87.06 94 GLU A O 1
ATOM 756 N N . THR A 1 95 ? -6.555 19.938 1.544 1 84.38 95 THR A N 1
ATOM 757 C CA . THR A 1 95 ? -5.59 19.422 2.504 1 84.38 95 THR A CA 1
ATOM 758 C C . THR A 1 95 ? -4.539 18.562 1.799 1 84.38 95 THR A C 1
ATOM 760 O O . THR A 1 95 ? -3.344 18.688 2.082 1 84.38 95 THR A O 1
ATOM 763 N N . LYS A 1 96 ? -4.996 17.672 0.957 1 86.88 96 LYS A N 1
ATOM 764 C CA . LYS A 1 96 ? -4.117 16.812 0.16 1 86.88 96 LYS A CA 1
ATOM 765 C C . LYS A 1 96 ? -3.107 17.656 -0.622 1 86.88 96 LYS A C 1
ATOM 767 O O . LYS A 1 96 ? -1.911 17.359 -0.618 1 86.88 96 LYS A O 1
ATOM 772 N N . THR A 1 97 ? -3.596 18.703 -1.242 1 83.5 97 THR A N 1
ATOM 773 C CA . THR A 1 97 ? -2.76 19.562 -2.068 1 83.5 97 THR A CA 1
ATOM 774 C C . THR A 1 97 ? -1.795 20.375 -1.203 1 83.5 97 THR A C 1
ATOM 776 O O . THR A 1 97 ? -0.604 20.453 -1.508 1 83.5 97 THR A O 1
ATOM 779 N N . ARG A 1 98 ? -2.225 20.938 -0.145 1 83.06 98 ARG A N 1
ATOM 780 C CA . ARG A 1 98 ? -1.433 21.797 0.736 1 83.06 98 ARG A CA 1
ATOM 781 C C . ARG A 1 98 ? -0.299 21.016 1.386 1 83.06 98 ARG A C 1
ATOM 783 O O . ARG A 1 98 ? 0.816 21.516 1.523 1 83.06 98 ARG A O 1
ATOM 790 N N . LYS A 1 99 ? -0.575 19.797 1.684 1 81.31 99 LYS A N 1
ATOM 791 C CA . LYS A 1 99 ? 0.404 19 2.416 1 81.31 99 LYS A CA 1
ATOM 792 C C . LYS A 1 99 ? 1.197 18.109 1.472 1 81.31 99 LYS A C 1
ATOM 794 O O . LYS A 1 99 ? 2.086 17.375 1.907 1 81.31 99 LYS A O 1
ATOM 799 N N . GLY A 1 100 ? 0.763 18.094 0.247 1 80.5 100 GLY A N 1
ATOM 800 C CA . GLY A 1 100 ? 1.468 17.281 -0.733 1 80.5 100 GLY A CA 1
ATOM 801 C C . GLY A 1 100 ? 1.229 15.797 -0.561 1 80.5 100 GLY A C 1
ATOM 802 O O . GLY A 1 100 ? 2.156 14.992 -0.681 1 80.5 100 GLY A O 1
ATOM 803 N N . LEU A 1 101 ? 0.067 15.422 -0.24 1 84.75 101 LEU A N 1
ATOM 804 C CA . LEU A 1 101 ? -0.273 14.016 -0.034 1 84.75 101 LEU A CA 1
ATOM 805 C C . LEU A 1 101 ? -0.82 13.398 -1.315 1 84.75 101 LEU A C 1
ATOM 807 O O . LEU A 1 101 ? -1.581 14.039 -2.045 1 84.75 101 LEU A O 1
ATOM 811 N N . ALA A 1 102 ? -0.385 12.211 -1.548 1 88.88 102 ALA A N 1
ATOM 812 C CA . ALA A 1 102 ? -0.946 11.469 -2.676 1 88.88 102 ALA A CA 1
ATOM 813 C C . ALA A 1 102 ? -2.227 10.742 -2.271 1 88.88 102 ALA A C 1
ATOM 815 O O . ALA A 1 102 ? -2.309 10.18 -1.18 1 88.88 102 ALA A O 1
ATOM 816 N N . LEU A 1 103 ? -3.191 10.781 -3.158 1 93 103 LEU A N 1
ATOM 817 C CA . LEU A 1 103 ? -4.473 10.156 -2.854 1 93 103 LEU A CA 1
ATOM 818 C C . LEU A 1 103 ? -4.301 8.656 -2.609 1 93 103 LEU A C 1
ATOM 820 O O . LEU A 1 103 ? -4.969 8.086 -1.747 1 93 103 LEU A O 1
ATOM 824 N N . ILE A 1 104 ? -3.434 8.039 -3.398 1 93.44 104 ILE A N 1
ATOM 825 C CA . ILE A 1 104 ? -3.242 6.598 -3.268 1 93.44 104 ILE A CA 1
ATOM 826 C C . ILE A 1 104 ? -2.707 6.273 -1.874 1 93.44 104 ILE A C 1
ATOM 828 O O . ILE A 1 104 ? -3.08 5.258 -1.281 1 93.44 104 ILE A O 1
ATOM 832 N N . ASP A 1 105 ? -1.857 7.055 -1.281 1 92.12 105 ASP A N 1
ATOM 833 C CA . ASP A 1 105 ? -1.346 6.863 0.073 1 92.12 105 ASP A CA 1
ATOM 834 C C . ASP A 1 105 ? -2.447 7.062 1.11 1 92.12 105 ASP A C 1
ATOM 836 O O . ASP A 1 105 ? -2.506 6.344 2.109 1 92.12 105 ASP A O 1
ATOM 840 N N . ILE A 1 106 ? -3.213 8.039 0.859 1 94.44 106 ILE A N 1
ATOM 841 C CA . ILE A 1 106 ? -4.352 8.281 1.736 1 94.44 106 ILE A CA 1
ATOM 842 C C . ILE A 1 106 ? -5.258 7.047 1.752 1 94.44 106 ILE A C 1
ATOM 844 O O . ILE A 1 106 ? -5.637 6.562 2.82 1 94.44 106 ILE A O 1
ATOM 848 N N . VAL A 1 107 ? -5.578 6.527 0.587 1 96.88 107 VAL A N 1
ATOM 849 C CA . VAL A 1 107 ? -6.465 5.375 0.459 1 96.88 107 VAL A CA 1
ATOM 850 C C . VAL A 1 107 ? -5.871 4.184 1.203 1 96.88 107 VAL A C 1
ATOM 852 O O . VAL A 1 107 ? -6.574 3.49 1.943 1 96.88 107 VAL A O 1
ATOM 855 N N . ARG A 1 108 ? -4.625 4.004 1.022 1 95.12 108 ARG A N 1
ATOM 856 C CA . ARG A 1 108 ? -3.949 2.893 1.687 1 95.12 108 ARG A CA 1
ATOM 857 C C . ARG A 1 108 ? -4.035 3.027 3.203 1 95.12 108 ARG A C 1
ATOM 859 O O . ARG A 1 108 ? -4.395 2.072 3.896 1 95.12 108 ARG A O 1
ATOM 866 N N . GLU A 1 109 ? -3.729 4.156 3.715 1 94.62 109 GLU A N 1
ATOM 867 C CA . GLU A 1 109 ? -3.725 4.363 5.16 1 94.62 109 GLU A CA 1
ATOM 868 C C . GLU A 1 109 ? -5.145 4.336 5.723 1 94.62 109 GLU A C 1
ATOM 870 O O . GLU A 1 109 ? -5.363 3.883 6.848 1 94.62 109 GLU A O 1
ATOM 875 N N . VAL A 1 110 ? -6.074 4.836 4.977 1 97.25 110 VAL A N 1
ATOM 876 C CA . VAL A 1 110 ? -7.473 4.789 5.395 1 97.25 110 VAL A CA 1
ATOM 877 C C . VAL A 1 110 ? -7.941 3.34 5.473 1 97.25 110 VAL A C 1
ATOM 879 O O . VAL A 1 110 ? -8.711 2.975 6.363 1 97.25 110 VAL A O 1
ATOM 882 N N . THR A 1 111 ? -7.52 2.521 4.5 1 97.69 111 THR A N 1
ATOM 883 C CA . THR A 1 111 ? -7.855 1.103 4.527 1 97.69 111 THR A CA 1
ATOM 884 C C . THR A 1 111 ? -7.418 0.472 5.848 1 97.69 111 THR A C 1
ATOM 886 O O . THR A 1 111 ? -8.188 -0.263 6.473 1 97.69 111 THR A O 1
ATOM 889 N N . MET A 1 112 ? -6.242 0.774 6.277 1 94.12 112 MET A N 1
ATOM 890 C CA . MET A 1 112 ? -5.742 0.253 7.547 1 94.12 112 MET A CA 1
ATOM 891 C C . MET A 1 112 ? -6.578 0.762 8.711 1 94.12 112 MET A C 1
ATOM 893 O O . MET A 1 112 ? -6.855 0.016 9.656 1 94.12 112 MET A O 1
ATOM 897 N N . PHE A 1 113 ? -6.938 1.954 8.609 1 94.94 113 PHE A N 1
ATOM 898 C CA . PHE A 1 113 ? -7.754 2.555 9.656 1 94.94 113 PHE A CA 1
ATOM 899 C C . PHE A 1 113 ? -9.102 1.848 9.766 1 94.94 113 PHE A C 1
ATOM 901 O O . PHE A 1 113 ? -9.625 1.66 10.867 1 94.94 113 PHE A O 1
ATOM 908 N N . VAL A 1 114 ? -9.711 1.467 8.703 1 96.12 114 VAL A N 1
ATOM 909 C CA . VAL A 1 114 ? -11.008 0.798 8.656 1 96.12 114 VAL A CA 1
ATOM 910 C C . VAL A 1 114 ? -10.945 -0.506 9.445 1 96.12 114 VAL A C 1
ATOM 912 O O . VAL A 1 114 ? -11.922 -0.898 10.086 1 96.12 114 VAL A O 1
ATOM 915 N N . PHE A 1 115 ? -9.805 -1.15 9.508 1 94.81 115 PHE A N 1
ATOM 916 C CA . PHE A 1 115 ? -9.648 -2.4 10.242 1 94.81 115 PHE A CA 1
ATOM 917 C C . PHE A 1 115 ? -9.664 -2.154 11.742 1 94.81 115 PHE A C 1
ATOM 919 O O . PHE A 1 115 ? -9.93 -3.07 12.523 1 94.81 115 PHE A O 1
ATOM 926 N N . LYS A 1 116 ? -9.43 -0.94 12.141 1 93.5 116 LYS A N 1
ATOM 927 C CA . LYS A 1 116 ? -9.297 -0.624 13.562 1 93.5 116 LYS A CA 1
ATOM 928 C C . LYS A 1 116 ? -10.633 -0.198 14.156 1 93.5 116 LYS A C 1
ATOM 930 O O . LYS A 1 116 ? -10.773 -0.117 15.383 1 93.5 116 LYS A O 1
ATOM 935 N N . ILE A 1 117 ? -11.508 0.107 13.367 1 92.31 117 ILE A N 1
ATOM 936 C CA . ILE A 1 117 ? -12.766 0.632 13.891 1 92.31 117 ILE A CA 1
ATOM 937 C C . ILE A 1 117 ? -13.828 -0.468 13.883 1 92.31 117 ILE A C 1
ATOM 939 O O . ILE A 1 117 ? -13.766 -1.397 13.078 1 92.31 117 ILE A O 1
ATOM 943 N N . LYS A 1 118 ? -14.758 -0.338 14.766 1 92.44 118 LYS A N 1
ATOM 944 C CA . LYS A 1 118 ? -15.836 -1.313 14.883 1 92.44 118 LYS A CA 1
ATOM 945 C C . LYS A 1 118 ? -16.906 -1.082 13.812 1 92.44 118 LYS A C 1
ATOM 947 O O . LYS A 1 118 ? -17.422 0.029 13.68 1 92.44 118 LYS A O 1
ATOM 952 N N . MET A 1 119 ? -17.219 -2.061 13.07 1 92.5 119 MET A N 1
ATOM 953 C CA . MET A 1 119 ? -18.281 -2.035 12.07 1 92.5 119 MET A CA 1
ATOM 954 C C . MET A 1 119 ? -18.719 -3.449 11.703 1 92.5 119 MET A C 1
ATOM 956 O O . MET A 1 119 ? -17.938 -4.395 11.828 1 92.5 119 MET A O 1
ATOM 960 N N . PRO A 1 120 ? -20.031 -3.578 11.297 1 95 120 PRO A N 1
ATOM 961 C CA . PRO A 1 120 ? -20.5 -4.891 10.844 1 95 120 PRO A CA 1
ATOM 962 C C . PRO A 1 120 ? -19.609 -5.488 9.75 1 95 120 PRO A C 1
ATOM 964 O O . PRO A 1 120 ? -19.141 -4.762 8.875 1 95 120 PRO A O 1
ATOM 967 N N . SER A 1 121 ? -19.422 -6.809 9.781 1 94.31 121 SER A N 1
ATOM 968 C CA . SER A 1 121 ? -18.484 -7.508 8.922 1 94.31 121 SER A CA 1
ATOM 969 C C . SER A 1 121 ? -18.812 -7.297 7.445 1 94.31 121 SER A C 1
ATOM 971 O O . SER A 1 121 ? -17.922 -7.102 6.621 1 94.31 121 SER A O 1
ATOM 973 N N . ASP A 1 122 ? -20.109 -7.332 7.137 1 95 122 ASP A N 1
ATOM 974 C CA . ASP A 1 122 ? -20.516 -7.191 5.742 1 95 122 ASP A CA 1
ATOM 975 C C . ASP A 1 122 ? -20.188 -5.801 5.211 1 95 122 ASP A C 1
ATOM 977 O O . ASP A 1 122 ? -19.781 -5.648 4.059 1 95 122 ASP A O 1
ATOM 981 N N . VAL A 1 123 ? -20.375 -4.785 6.074 1 96.06 123 VAL A N 1
ATOM 982 C CA . VAL A 1 123 ? -20.062 -3.412 5.695 1 96.06 123 VAL A CA 1
ATOM 983 C C . VAL A 1 123 ? -18.562 -3.248 5.52 1 96.06 123 VAL A C 1
ATOM 985 O O . VAL A 1 123 ? -18.094 -2.635 4.551 1 96.06 123 VAL A O 1
ATOM 988 N N . ARG A 1 124 ? -17.812 -3.816 6.391 1 96.69 124 ARG A N 1
ATOM 989 C CA . ARG A 1 124 ? -16.359 -3.73 6.332 1 96.69 124 ARG A CA 1
ATOM 990 C C . ARG A 1 124 ? -15.82 -4.391 5.066 1 96.69 124 ARG A C 1
ATOM 992 O O . ARG A 1 124 ? -14.945 -3.84 4.395 1 96.69 124 ARG A O 1
ATOM 999 N N . VAL A 1 125 ? -16.344 -5.586 4.762 1 95.75 125 VAL A N 1
ATOM 1000 C CA . VAL A 1 125 ? -15.883 -6.352 3.609 1 95.75 125 VAL A CA 1
ATOM 1001 C C . VAL A 1 125 ? -16.125 -5.555 2.33 1 95.75 125 VAL A C 1
ATOM 1003 O O . VAL A 1 125 ? -15.25 -5.465 1.471 1 95.75 125 VAL A O 1
ATOM 1006 N N . GLN A 1 126 ? -17.297 -4.984 2.248 1 96.81 126 GLN A N 1
ATOM 1007 C CA . GLN A 1 126 ? -17.609 -4.195 1.063 1 96.81 126 GLN A CA 1
ATOM 1008 C C . GLN A 1 126 ? -16.734 -2.951 0.972 1 96.81 126 GLN A C 1
ATOM 1010 O O . GLN A 1 126 ? -16.25 -2.604 -0.108 1 96.81 126 GLN A O 1
ATOM 1015 N N . LEU A 1 127 ? -16.578 -2.311 2.08 1 97.75 127 LEU A N 1
ATOM 1016 C CA . LEU A 1 127 ? -15.773 -1.096 2.119 1 97.75 127 LEU A CA 1
ATOM 1017 C C . LEU A 1 127 ? -14.32 -1.391 1.741 1 97.75 127 LEU A C 1
ATOM 1019 O O . LEU A 1 127 ? -13.711 -0.644 0.973 1 97.75 127 LEU A O 1
ATOM 1023 N N . ILE A 1 128 ? -13.781 -2.465 2.234 1 97.94 128 ILE A N 1
ATOM 1024 C CA . ILE A 1 128 ? -12.422 -2.881 1.929 1 97.94 128 ILE A CA 1
ATOM 1025 C C . ILE A 1 128 ? -12.297 -3.18 0.437 1 97.94 128 ILE A C 1
ATOM 1027 O O . ILE A 1 128 ? -11.32 -2.771 -0.204 1 97.94 128 ILE A O 1
ATOM 1031 N N . ASN A 1 129 ? -13.25 -3.855 -0.089 1 97.44 129 ASN A N 1
ATOM 1032 C CA . ASN A 1 129 ? -13.242 -4.156 -1.517 1 97.44 129 ASN A CA 1
ATOM 1033 C C . ASN A 1 129 ? -13.273 -2.885 -2.359 1 97.44 129 ASN A C 1
ATOM 1035 O O . ASN A 1 129 ? -12.562 -2.777 -3.355 1 97.44 129 ASN A O 1
ATOM 1039 N N . ASP A 1 130 ? -14.141 -1.974 -1.965 1 98.12 130 ASP A N 1
ATOM 1040 C CA . ASP A 1 130 ? -14.258 -0.717 -2.697 1 98.12 130 ASP A CA 1
ATOM 1041 C C . ASP A 1 130 ? -12.969 0.09 -2.619 1 98.12 130 ASP A C 1
ATOM 1043 O O . ASP A 1 130 ? -12.539 0.685 -3.611 1 98.12 130 ASP A O 1
ATOM 1047 N N . LEU A 1 131 ? -12.375 0.104 -1.445 1 98.56 131 LEU A N 1
ATOM 1048 C CA . LEU A 1 131 ? -11.109 0.808 -1.27 1 98.56 131 LEU A CA 1
ATOM 1049 C C . LEU A 1 131 ? -10.016 0.176 -2.121 1 98.56 131 LEU A C 1
ATOM 1051 O O . LEU A 1 131 ? -9.211 0.884 -2.732 1 98.56 131 LEU A O 1
ATOM 1055 N N . ALA A 1 132 ? -9.945 -1.155 -2.148 1 97.88 132 ALA A N 1
ATOM 1056 C CA . ALA A 1 132 ? -8.977 -1.865 -2.973 1 97.88 132 ALA A CA 1
ATOM 1057 C C . ALA A 1 132 ? -9.156 -1.529 -4.449 1 97.88 132 ALA A C 1
ATOM 1059 O O . ALA A 1 132 ? -8.18 -1.388 -5.188 1 97.88 132 ALA A O 1
ATOM 1060 N N . ASN A 1 133 ? -10.43 -1.389 -4.906 1 97.31 133 ASN A N 1
ATOM 1061 C CA . ASN A 1 133 ? -10.734 -1.005 -6.281 1 97.31 133 ASN A CA 1
ATOM 1062 C C . ASN A 1 133 ? -10.219 0.396 -6.598 1 97.31 133 ASN A C 1
ATOM 1064 O O . ASN A 1 133 ? -9.648 0.625 -7.668 1 97.31 133 ASN A O 1
ATOM 1068 N N . ILE A 1 134 ? -10.43 1.294 -5.723 1 98 134 ILE A N 1
ATOM 1069 C CA . ILE A 1 134 ? -9.961 2.662 -5.91 1 98 134 ILE A CA 1
ATOM 1070 C C . ILE A 1 134 ? -8.43 2.68 -5.961 1 98 134 ILE A C 1
ATOM 1072 O O . ILE A 1 134 ? -7.84 3.348 -6.812 1 98 134 ILE A O 1
ATOM 1076 N N . GLU A 1 135 ? -7.789 1.965 -5 1 96.62 135 GLU A N 1
ATOM 1077 C CA . GLU A 1 135 ? -6.332 1.876 -5.004 1 96.62 135 GLU A CA 1
ATOM 1078 C C . GLU A 1 135 ? -5.816 1.325 -6.332 1 96.62 135 GLU A C 1
ATOM 1080 O O . GLU A 1 135 ? -4.84 1.833 -6.883 1 96.62 135 GLU A O 1
ATOM 1085 N N . TYR A 1 136 ? -6.461 0.335 -6.828 1 95.31 136 TYR A N 1
ATOM 1086 C CA . TYR A 1 136 ? -6.082 -0.268 -8.102 1 95.31 136 TYR A CA 1
ATOM 1087 C C . TYR A 1 136 ? -6.168 0.749 -9.234 1 95.31 136 TYR A C 1
ATOM 1089 O O . TYR A 1 136 ? -5.238 0.877 -10.031 1 95.31 136 TYR A O 1
ATOM 1097 N N . ARG A 1 137 ? -7.258 1.48 -9.328 1 95.12 137 ARG A N 1
ATOM 1098 C CA . ARG A 1 137 ? -7.449 2.479 -10.375 1 95.12 137 ARG A CA 1
ATOM 1099 C C . ARG A 1 137 ? -6.41 3.59 -10.266 1 95.12 137 ARG A C 1
ATOM 1101 O O . ARG A 1 137 ? -5.863 4.039 -11.281 1 95.12 137 ARG A O 1
ATOM 1108 N N . LEU A 1 138 ? -6.129 3.98 -9.055 1 93.56 138 LEU A N 1
ATOM 1109 C CA . LEU A 1 138 ? -5.125 5.016 -8.844 1 93.56 138 LEU A CA 1
ATOM 1110 C C . LEU A 1 138 ? -3.744 4.535 -9.273 1 93.56 138 LEU A C 1
ATOM 1112 O O . LEU A 1 138 ? -2.945 5.32 -9.797 1 93.56 138 LEU A O 1
ATOM 1116 N N . SER A 1 139 ? -3.443 3.264 -9.047 1 89.56 139 SER A N 1
ATOM 1117 C CA . SER A 1 139 ? -2.143 2.703 -9.406 1 89.56 139 SER A CA 1
ATOM 1118 C C . SER A 1 139 ? -1.92 2.729 -10.914 1 89.56 139 SER A C 1
ATOM 1120 O O . SER A 1 139 ? -0.782 2.641 -11.375 1 89.56 139 SER A O 1
ATOM 1122 N N . PHE A 1 140 ? -2.99 2.906 -11.688 1 87.25 140 PHE A N 1
ATOM 1123 C CA . PHE A 1 140 ? -2.893 2.996 -13.141 1 87.25 140 PHE A CA 1
ATOM 1124 C C . PHE A 1 140 ? -2.98 4.445 -13.602 1 87.25 140 PHE A C 1
ATOM 1126 O O . PHE A 1 140 ? -3.113 4.715 -14.797 1 87.25 140 PHE A O 1
ATOM 1133 N N . GLY A 1 141 ? -3.053 5.324 -12.68 1 84.88 141 GLY A N 1
ATOM 1134 C CA . GLY A 1 141 ? -3.002 6.73 -13.039 1 84.88 141 GLY A CA 1
ATOM 1135 C C . GLY A 1 141 ? -4.367 7.328 -13.32 1 84.88 141 GLY A C 1
ATOM 1136 O O . GLY A 1 141 ? -4.48 8.328 -14.031 1 84.88 141 GLY A O 1
ATOM 1137 N N . CYS A 1 142 ? -5.402 6.676 -12.859 1 90 142 CYS A N 1
ATOM 1138 C CA . CYS A 1 142 ? -6.734 7.25 -13.031 1 90 142 CYS A CA 1
ATOM 1139 C C . CYS A 1 142 ? -6.824 8.625 -12.375 1 90 142 CYS A C 1
ATOM 1141 O O . CYS A 1 142 ? -6.027 8.953 -11.492 1 90 142 CYS A O 1
ATOM 1143 N N . ASN A 1 143 ? -7.785 9.375 -12.812 1 91.88 143 ASN A N 1
ATOM 1144 C CA . ASN A 1 143 ? -7.934 10.766 -12.391 1 91.88 143 ASN A CA 1
ATOM 1145 C C . ASN A 1 143 ? -8.141 10.875 -10.883 1 91.88 143 ASN A C 1
ATOM 1147 O O . ASN A 1 143 ? -9.055 10.258 -10.336 1 91.88 143 ASN A O 1
ATOM 1151 N N . ASP A 1 144 ? -7.387 11.742 -10.242 1 91.38 144 ASP A N 1
ATOM 1152 C CA . ASP A 1 144 ? -7.414 11.891 -8.789 1 91.38 144 ASP A CA 1
ATOM 1153 C C . ASP A 1 144 ? -8.75 12.453 -8.32 1 91.38 144 ASP A C 1
ATOM 1155 O O . ASP A 1 144 ? -9.297 12.008 -7.305 1 91.38 144 ASP A O 1
ATOM 1159 N N . LYS A 1 145 ? -9.227 13.438 -9 1 92.62 145 LYS A N 1
ATOM 1160 C CA . LYS A 1 145 ? -10.477 14.062 -8.594 1 92.62 145 LYS A CA 1
ATOM 1161 C C . LYS A 1 145 ? -11.633 13.062 -8.641 1 92.62 145 LYS A C 1
ATOM 1163 O O . LYS A 1 145 ? -12.445 13.008 -7.715 1 92.62 145 LYS A O 1
ATOM 1168 N N . LEU A 1 146 ? -11.641 12.312 -9.703 1 95 146 LEU A N 1
ATOM 1169 C CA . LEU A 1 146 ?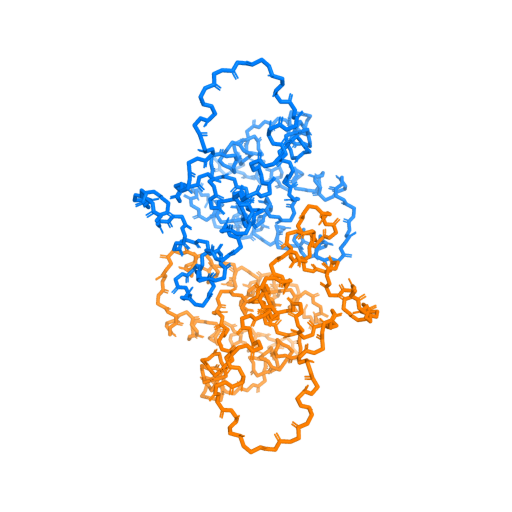 -12.688 11.305 -9.852 1 95 146 LEU A CA 1
ATOM 1170 C C . LEU A 1 146 ? -12.594 10.258 -8.742 1 95 146 LEU A C 1
ATOM 1172 O O . LEU A 1 146 ? -13.602 9.898 -8.141 1 95 146 LEU A O 1
ATOM 1176 N N . GLN A 1 147 ? -11.367 9.773 -8.469 1 96.25 147 GLN A N 1
ATOM 1177 C CA . GLN A 1 147 ? -11.188 8.734 -7.457 1 96.25 147 GLN A CA 1
ATOM 1178 C C . GLN A 1 147 ? -11.438 9.281 -6.055 1 96.25 147 GLN A C 1
ATOM 1180 O O . GLN A 1 147 ? -11.891 8.547 -5.172 1 96.25 147 GLN A O 1
ATOM 1185 N N . LEU A 1 148 ? -11.125 10.594 -5.875 1 96 148 LEU A N 1
ATOM 1186 C CA . LEU A 1 148 ? -11.492 11.219 -4.613 1 96 148 LEU A CA 1
ATOM 1187 C C . LEU A 1 148 ? -13.008 11.203 -4.414 1 96 148 LEU A C 1
ATOM 1189 O O . 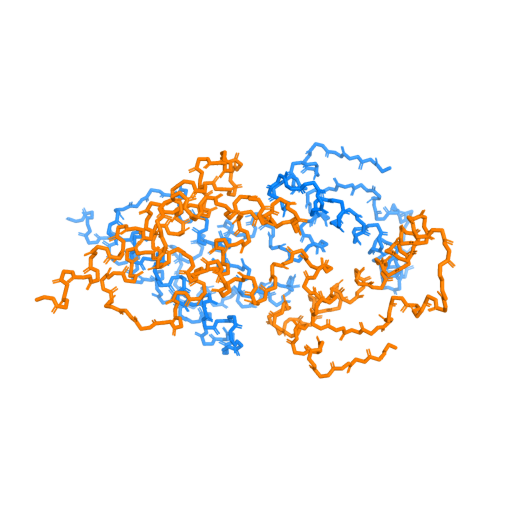LEU A 1 148 ? -13.492 10.906 -3.322 1 96 148 LEU A O 1
ATOM 1193 N N . GLY A 1 149 ? -13.727 11.609 -5.453 1 96.69 149 GLY A N 1
ATOM 1194 C CA . GLY A 1 149 ? -15.18 11.5 -5.395 1 96.69 149 GLY A CA 1
ATOM 1195 C C . GLY A 1 149 ? -15.656 10.102 -5.047 1 96.69 149 GLY A C 1
ATOM 1196 O O . GLY A 1 149 ? -16.578 9.938 -4.238 1 96.69 149 GLY A O 1
ATOM 1197 N N . SER A 1 150 ? -15.055 9.078 -5.688 1 97.69 150 SER A N 1
ATOM 1198 C CA . SER A 1 150 ? -15.391 7.684 -5.402 1 97.69 150 SER A CA 1
ATOM 1199 C C . SER A 1 150 ? -15.133 7.34 -3.941 1 97.69 150 SER A C 1
ATOM 1201 O O . SER A 1 150 ? -15.938 6.652 -3.309 1 97.69 150 SER A O 1
ATOM 1203 N N . LEU A 1 151 ? -14.023 7.793 -3.436 1 98.19 151 LEU A N 1
ATOM 1204 C CA . LEU A 1 151 ? -13.664 7.559 -2.039 1 98.19 151 LEU A CA 1
ATOM 1205 C C . LEU A 1 151 ? -14.75 8.102 -1.108 1 98.19 151 LEU A C 1
ATOM 1207 O O . LEU A 1 151 ? -15.195 7.395 -0.202 1 98.19 151 LEU A O 1
ATOM 1211 N N . ILE A 1 152 ? -15.117 9.289 -1.39 1 97.75 152 ILE A N 1
ATOM 1212 C CA . ILE A 1 152 ? -16.141 9.906 -0.556 1 97.75 152 ILE A CA 1
ATOM 1213 C C . ILE A 1 152 ? -17.453 9.133 -0.7 1 97.75 152 ILE A C 1
ATOM 1215 O O . ILE A 1 152 ? -18.125 8.852 0.294 1 97.75 152 ILE A O 1
ATOM 1219 N N . ALA A 1 153 ? -17.812 8.797 -1.878 1 97.44 153 ALA A N 1
ATOM 1220 C CA . ALA A 1 153 ? -19.062 8.109 -2.176 1 97.44 153 ALA A CA 1
ATOM 1221 C C . ALA A 1 153 ? -19.156 6.773 -1.45 1 97.44 153 ALA A C 1
ATOM 1223 O O . ALA A 1 153 ? -20.203 6.418 -0.906 1 97.44 153 ALA A O 1
ATOM 1224 N N . ILE A 1 154 ? -18.125 5.996 -1.423 1 97.88 154 ILE A N 1
ATOM 1225 C CA . ILE A 1 154 ? -18.203 4.66 -0.839 1 97.88 154 ILE A CA 1
ATOM 1226 C C . ILE A 1 154 ? -18.359 4.766 0.676 1 97.88 154 ILE A C 1
ATOM 1228 O O . ILE A 1 154 ? -19 3.92 1.3 1 97.88 154 ILE A O 1
ATOM 1232 N N . PHE A 1 155 ? -17.75 5.742 1.314 1 97.69 155 PHE A N 1
ATOM 1233 C CA . PHE A 1 155 ? -17.938 5.926 2.748 1 97.69 155 PHE A CA 1
ATOM 1234 C C . PHE A 1 155 ? -19.359 6.414 3.053 1 97.69 155 PHE A C 1
ATOM 1236 O O . PHE A 1 155 ? -19.938 6.055 4.078 1 97.69 155 PHE A O 1
ATOM 1243 N N . THR A 1 156 ? -19.891 7.285 2.18 1 96.06 156 THR A N 1
ATOM 1244 C CA . THR A 1 156 ? -21.281 7.688 2.324 1 96.06 156 THR A CA 1
ATOM 1245 C C . THR A 1 156 ? -22.203 6.473 2.285 1 96.06 156 THR A C 1
ATOM 1247 O O . THR A 1 156 ? -23.109 6.348 3.107 1 96.06 156 THR A O 1
ATOM 1250 N N . LYS A 1 157 ? -21.984 5.609 1.347 1 95.81 157 LYS A N 1
ATOM 1251 C CA . LYS A 1 157 ? -22.75 4.371 1.235 1 95.81 157 LYS A CA 1
ATOM 1252 C C . LYS A 1 157 ? -22.594 3.514 2.488 1 95.81 157 LYS A C 1
ATOM 1254 O O . LYS A 1 157 ? -23.578 2.965 2.996 1 95.81 157 LYS A O 1
ATOM 1259 N N . ALA A 1 158 ? -21.375 3.352 2.975 1 95.56 158 ALA A N 1
ATOM 1260 C CA . ALA A 1 158 ? -21.109 2.564 4.172 1 95.56 158 ALA A CA 1
ATOM 1261 C C . ALA A 1 158 ? -21.844 3.127 5.379 1 95.56 158 ALA A C 1
ATOM 1263 O O . ALA A 1 158 ? -22.406 2.371 6.18 1 95.56 158 ALA A O 1
ATOM 1264 N N . ARG A 1 159 ? -21.875 4.418 5.473 1 93.88 159 ARG A N 1
ATOM 1265 C CA . ARG A 1 159 ? -22.578 5.074 6.574 1 93.88 159 ARG A CA 1
ATOM 1266 C C . ARG A 1 159 ? -24.062 4.773 6.523 1 93.88 159 ARG A C 1
ATOM 1268 O O . ARG A 1 159 ? -24.703 4.551 7.559 1 93.88 159 ARG A O 1
ATOM 1275 N N . SER A 1 160 ? -24.609 4.832 5.367 1 93.19 160 SER A N 1
ATOM 1276 C CA . SER A 1 160 ? -26.016 4.535 5.195 1 93.19 160 SER A CA 1
ATOM 1277 C C . SER A 1 160 ? -26.344 3.105 5.621 1 93.19 160 SER A C 1
ATOM 1279 O O . SER A 1 160 ? -27.391 2.852 6.223 1 93.19 160 SER A O 1
ATOM 1281 N N . ALA A 1 161 ? -25.438 2.217 5.32 1 90.94 161 ALA A N 1
ATOM 1282 C CA . ALA A 1 161 ? -25.625 0.818 5.699 1 90.94 161 ALA A CA 1
ATOM 1283 C C . ALA A 1 161 ? -25.516 0.645 7.211 1 90.94 161 ALA A C 1
ATOM 1285 O O . ALA A 1 161 ? -26.203 -0.209 7.789 1 90.94 161 ALA A O 1
ATOM 1286 N N . LEU A 1 162 ? -24.641 1.432 7.836 1 89.19 162 LEU A N 1
ATOM 1287 C CA . LEU A 1 162 ? -24.469 1.369 9.281 1 89.19 162 LEU A CA 1
ATOM 1288 C C . LEU A 1 162 ? -25.734 1.841 10 1 89.19 162 LEU A C 1
ATOM 1290 O O . LEU A 1 162 ? -26.094 1.297 11.047 1 89.19 162 LEU A O 1
ATOM 1294 N N . VAL A 1 163 ? -26.391 2.871 9.492 1 84.56 163 VAL A N 1
ATOM 1295 C CA . VAL A 1 163 ? -27.609 3.418 10.094 1 84.56 163 VAL A CA 1
ATOM 1296 C C . VAL A 1 163 ? -28.75 2.428 9.93 1 84.56 163 VAL A C 1
ATOM 1298 O O . VAL A 1 163 ? -29.594 2.287 10.82 1 84.56 163 VAL A O 1
ATOM 1301 N N . ALA A 1 164 ? -28.734 1.632 8.883 1 80.06 164 ALA A N 1
ATOM 1302 C CA . ALA A 1 164 ? -29.797 0.663 8.625 1 80.06 164 ALA A CA 1
ATOM 1303 C C . ALA A 1 164 ? -29.719 -0.506 9.602 1 80.06 164 ALA A C 1
ATOM 1305 O O . ALA A 1 164 ? -30.734 -1.117 9.93 1 80.06 164 ALA A O 1
ATOM 1306 N N . VAL A 1 165 ? -28.578 -0.827 10.055 1 73.62 165 VAL A N 1
ATOM 1307 C CA . VAL A 1 165 ? -28.406 -1.942 10.977 1 73.62 165 VAL A CA 1
ATOM 1308 C C . VAL A 1 165 ? -28.781 -1.505 12.391 1 73.62 165 VAL A C 1
ATOM 1310 O O . VAL A 1 165 ? -29.203 -2.324 13.211 1 73.62 165 VAL A O 1
ATOM 1313 N N . VAL A 1 166 ? -28.625 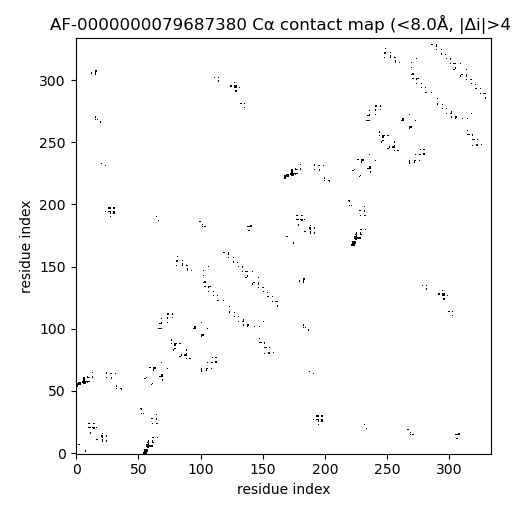-0.316 12.797 1 69 166 VAL A N 1
ATOM 1314 C CA . VAL A 1 166 ? -28.953 0.169 14.133 1 69 166 VAL A CA 1
ATOM 1315 C C . VAL A 1 166 ? -30.453 0.42 14.234 1 69 166 VAL A C 1
ATOM 1317 O O . VAL A 1 166 ? -31.016 0.458 15.328 1 69 166 VAL A O 1
ATOM 1320 N N . LYS A 1 167 ? -31.172 0.454 13.211 1 56.81 167 LYS A N 1
ATOM 1321 C CA . LYS A 1 167 ? -32.625 0.564 13.297 1 56.81 167 LYS A CA 1
ATOM 1322 C C . LYS A 1 167 ? -33.281 -0.81 13.43 1 56.81 167 LYS A C 1
ATOM 1324 O O . LYS A 1 167 ? -32.812 -1.787 12.852 1 56.81 167 LYS A O 1
ATOM 1329 N N . LEU B 1 1 ? 22.078 12.102 -16.094 1 55.91 1 LEU B N 1
ATOM 1330 C CA . LEU B 1 1 ? 21.484 10.797 -15.859 1 55.91 1 LEU B CA 1
ATOM 1331 C C . LEU B 1 1 ? 20.844 10.25 -17.125 1 55.91 1 LEU B C 1
ATOM 1333 O O . LEU B 1 1 ? 20.156 10.977 -17.844 1 55.91 1 LEU B O 1
ATOM 1337 N N . ASP B 1 2 ? 21.297 9.234 -17.734 1 69.88 2 ASP B N 1
ATOM 1338 C CA . ASP B 1 2 ? 20.641 8.531 -18.828 1 69.88 2 ASP B CA 1
ATOM 1339 C C . ASP B 1 2 ? 19.375 7.82 -18.344 1 69.88 2 ASP B C 1
ATOM 1341 O O . ASP B 1 2 ? 19.406 7.086 -17.359 1 69.88 2 ASP B O 1
ATOM 1345 N N . VAL B 1 3 ? 18.266 8.273 -18.875 1 74.44 3 VAL B N 1
ATOM 1346 C CA . VAL B 1 3 ? 16.984 7.773 -18.406 1 74.44 3 VAL B CA 1
ATOM 1347 C C . VAL B 1 3 ? 16.297 6.98 -19.516 1 74.44 3 VAL B C 1
ATOM 1349 O O . VAL B 1 3 ? 15.609 7.559 -20.375 1 74.44 3 VAL B O 1
ATOM 1352 N N . PRO B 1 4 ? 16.609 5.637 -19.594 1 82.19 4 PRO B N 1
ATOM 1353 C CA . PRO B 1 4 ? 15.797 4.84 -20.516 1 82.19 4 PRO B CA 1
ATOM 1354 C C . PRO B 1 4 ? 14.297 4.992 -20.234 1 82.19 4 PRO B C 1
ATOM 1356 O O . PRO B 1 4 ? 13.898 5.297 -19.109 1 82.19 4 PRO B O 1
ATOM 1359 N N . ASP B 1 5 ? 13.469 4.738 -21.281 1 87.75 5 ASP B N 1
ATOM 1360 C CA . ASP B 1 5 ? 12.023 4.879 -21.203 1 87.75 5 ASP B CA 1
ATOM 1361 C C . ASP B 1 5 ? 11.438 3.973 -20.125 1 87.75 5 ASP B C 1
ATOM 1363 O O . ASP B 1 5 ? 10.508 4.363 -19.406 1 87.75 5 ASP B O 1
ATOM 1367 N N . SER B 1 6 ? 12.023 2.855 -19.984 1 87.5 6 SER B N 1
ATOM 1368 C CA . SER B 1 6 ? 11.516 1.901 -19.016 1 87.5 6 SER B CA 1
ATOM 1369 C C . SER B 1 6 ? 11.734 2.398 -17.578 1 87.5 6 SER B C 1
ATOM 1371 O O . SER B 1 6 ? 10.914 2.139 -16.703 1 87.5 6 SER B O 1
ATOM 1373 N N . GLY B 1 7 ? 12.828 3.125 -17.391 1 88.25 7 GLY B N 1
ATOM 1374 C CA . GLY B 1 7 ? 13.102 3.719 -16.094 1 88.25 7 GLY B CA 1
ATOM 1375 C C . GLY B 1 7 ? 12.133 4.828 -15.727 1 88.25 7 GLY B C 1
ATOM 1376 O O . GLY B 1 7 ? 11.664 4.898 -14.594 1 88.25 7 GLY B O 1
ATOM 1377 N N . LEU B 1 8 ? 11.82 5.59 -16.734 1 88.12 8 LEU B N 1
ATOM 1378 C CA . LEU B 1 8 ? 10.883 6.684 -16.516 1 88.12 8 LEU B CA 1
ATOM 1379 C C . LEU B 1 8 ? 9.484 6.148 -16.203 1 88.12 8 LEU B C 1
ATOM 1381 O O . LEU B 1 8 ? 8.789 6.68 -15.336 1 88.12 8 LEU B O 1
ATOM 1385 N N . GLU B 1 9 ? 9.133 5.133 -16.906 1 89.44 9 GLU B N 1
ATOM 1386 C CA . GLU B 1 9 ? 7.84 4.512 -16.656 1 89.44 9 GLU B CA 1
ATOM 1387 C C . GLU B 1 9 ? 7.758 3.949 -15.242 1 89.44 9 GLU B C 1
ATOM 1389 O O . GLU B 1 9 ? 6.738 4.102 -14.562 1 89.44 9 GLU B O 1
ATOM 1394 N N . ALA B 1 10 ? 8.82 3.318 -14.867 1 90 10 ALA B N 1
ATOM 1395 C CA . ALA B 1 10 ? 8.883 2.771 -13.516 1 90 10 ALA B CA 1
ATOM 1396 C C . ALA B 1 10 ? 8.781 3.881 -12.477 1 90 10 ALA B C 1
ATOM 1398 O O . ALA B 1 10 ? 8.078 3.734 -11.469 1 90 10 ALA B O 1
ATOM 1399 N N . LEU B 1 11 ? 9.438 4.977 -12.75 1 88.06 11 LEU B N 1
ATOM 1400 C CA . LEU B 1 11 ? 9.406 6.117 -11.844 1 88.06 11 LEU B CA 1
ATOM 1401 C C . LEU B 1 11 ? 7.988 6.668 -11.703 1 88.06 11 LEU B C 1
ATOM 1403 O O . LEU B 1 11 ? 7.539 6.961 -10.594 1 88.06 11 LEU B O 1
ATOM 1407 N N . VAL B 1 12 ? 7.305 6.762 -12.781 1 86.75 12 VAL B N 1
ATOM 1408 C CA . VAL B 1 12 ? 5.941 7.277 -12.789 1 86.75 12 VAL B CA 1
ATOM 1409 C C . VAL B 1 12 ? 5.023 6.328 -12.016 1 86.75 12 VAL B C 1
ATOM 1411 O O . VAL B 1 12 ? 4.191 6.77 -11.227 1 86.75 12 VAL B O 1
ATOM 1414 N N . ARG B 1 13 ? 5.227 5.051 -12.211 1 86.44 13 ARG B N 1
ATOM 1415 C CA . ARG B 1 13 ? 4.418 4.043 -11.531 1 86.44 13 ARG B CA 1
ATOM 1416 C C . ARG B 1 13 ? 4.672 4.062 -10.023 1 86.44 13 ARG B C 1
ATOM 1418 O O . ARG B 1 13 ? 3.729 4.082 -9.234 1 86.44 13 ARG B O 1
ATOM 1425 N N . LEU B 1 14 ? 5.918 4.129 -9.688 1 85.25 14 LEU B N 1
ATOM 1426 C CA . LEU B 1 14 ? 6.312 4.035 -8.281 1 85.25 14 LEU B CA 1
ATOM 1427 C C . LEU B 1 14 ? 5.957 5.312 -7.535 1 85.25 14 LEU B C 1
ATOM 1429 O O . LEU B 1 14 ? 5.727 5.281 -6.32 1 85.25 14 LEU B O 1
ATOM 1433 N N . SER B 1 15 ? 5.875 6.414 -8.281 1 83.69 15 SER B N 1
ATOM 1434 C CA . SER B 1 15 ? 5.516 7.688 -7.664 1 83.69 15 SER B CA 1
ATOM 1435 C C . SER B 1 15 ? 4.012 7.926 -7.73 1 83.69 15 SER B C 1
ATOM 1437 O O . SER B 1 15 ? 3.508 8.906 -7.172 1 83.69 15 SER B O 1
ATOM 1439 N N . ASN B 1 16 ? 3.361 7.082 -8.461 1 79.81 16 ASN B N 1
ATOM 1440 C CA . ASN B 1 16 ? 1.929 7.215 -8.711 1 79.81 16 ASN B CA 1
ATOM 1441 C C . ASN B 1 16 ? 1.591 8.57 -9.32 1 79.81 16 ASN B C 1
ATOM 1443 O O . ASN B 1 16 ? 0.586 9.188 -8.953 1 79.81 16 ASN B O 1
ATOM 1447 N N . GLY B 1 17 ? 2.471 9.047 -10.133 1 77.75 17 GLY B N 1
ATOM 1448 C CA . GLY B 1 17 ? 2.244 10.305 -10.828 1 77.75 17 GLY B CA 1
ATOM 1449 C C . GLY B 1 17 ? 2.471 11.523 -9.945 1 77.75 17 GLY B C 1
ATOM 1450 O O . GLY B 1 17 ? 2.217 12.656 -10.367 1 77.75 17 GLY B O 1
ATOM 1451 N N . ASP B 1 18 ? 2.916 11.305 -8.758 1 74.56 18 ASP B N 1
ATOM 1452 C CA . ASP B 1 18 ? 3.207 12.406 -7.84 1 74.56 18 ASP B CA 1
ATOM 1453 C C . ASP B 1 18 ? 4.633 12.914 -8.023 1 74.56 18 ASP B C 1
ATOM 1455 O O . ASP B 1 18 ? 5.598 12.188 -7.781 1 74.56 18 ASP B O 1
ATOM 1459 N N . MET B 1 19 ? 4.695 14.086 -8.312 1 75.94 19 MET B N 1
ATOM 1460 C CA . MET B 1 19 ? 5.984 14.656 -8.695 1 75.94 19 MET B CA 1
ATOM 1461 C C . MET B 1 19 ? 6.91 14.766 -7.492 1 75.94 19 MET B C 1
ATOM 1463 O O . MET B 1 19 ? 8.117 14.57 -7.613 1 75.94 19 MET B O 1
ATOM 1467 N N . ILE B 1 20 ? 6.422 15.117 -6.332 1 70.5 20 ILE B N 1
ATOM 1468 C CA . ILE B 1 20 ? 7.254 15.227 -5.141 1 70.5 20 ILE B CA 1
ATOM 1469 C C . ILE B 1 20 ? 7.828 13.859 -4.777 1 70.5 20 ILE B C 1
ATOM 1471 O O . ILE B 1 20 ? 9.016 13.742 -4.465 1 70.5 20 ILE B O 1
ATOM 1475 N N . LYS B 1 21 ? 7.027 12.812 -4.93 1 76.44 21 LYS B N 1
ATOM 1476 C CA . LYS B 1 21 ? 7.488 11.445 -4.688 1 76.44 21 LYS B CA 1
ATOM 1477 C C . LYS B 1 21 ? 8.531 11.031 -5.719 1 76.44 21 LYS B C 1
ATOM 1479 O O . LYS B 1 21 ? 9.531 10.398 -5.379 1 76.44 21 LYS B O 1
ATOM 1484 N N . ALA B 1 22 ? 8.18 11.398 -6.988 1 82.88 22 ALA B N 1
ATOM 1485 C CA . ALA B 1 22 ? 9.133 11.078 -8.047 1 82.88 22 ALA B CA 1
ATOM 1486 C C . ALA B 1 22 ? 10.5 11.703 -7.762 1 82.88 22 ALA B C 1
ATOM 1488 O O . ALA B 1 22 ? 11.531 11.039 -7.895 1 82.88 22 ALA B O 1
ATOM 1489 N N . LEU B 1 23 ? 10.555 12.93 -7.352 1 77.56 23 LEU B N 1
ATOM 1490 C CA . LEU B 1 23 ? 11.805 13.625 -7.043 1 77.56 23 LEU B CA 1
ATOM 1491 C C . LEU B 1 23 ? 12.516 12.969 -5.863 1 77.56 23 LEU B C 1
ATOM 1493 O O . LEU B 1 23 ? 13.734 12.812 -5.879 1 77.56 23 LEU B O 1
ATOM 1497 N N . ASN B 1 24 ? 11.797 12.602 -4.84 1 76.12 24 ASN B N 1
ATOM 1498 C CA . ASN B 1 24 ? 12.375 11.922 -3.688 1 76.12 24 ASN B CA 1
ATOM 1499 C C . ASN B 1 24 ? 13.016 10.594 -4.086 1 76.12 24 ASN B C 1
ATOM 1501 O O . ASN B 1 24 ? 14.094 10.25 -3.594 1 76.12 24 ASN B O 1
ATOM 1505 N N . ILE B 1 25 ? 12.312 9.859 -4.957 1 80.69 25 ILE B N 1
ATOM 1506 C CA . ILE B 1 25 ? 12.852 8.594 -5.438 1 80.69 25 ILE B CA 1
ATOM 1507 C C . ILE B 1 25 ? 14.164 8.836 -6.176 1 80.69 25 ILE B C 1
ATOM 1509 O O . ILE B 1 25 ? 15.148 8.125 -5.961 1 80.69 25 ILE B O 1
ATOM 1513 N N . LEU B 1 26 ? 14.164 9.836 -7.02 1 80.81 26 LEU B N 1
ATOM 1514 C CA . LEU B 1 26 ? 15.359 10.156 -7.785 1 80.81 26 LEU B CA 1
ATOM 1515 C C . LEU B 1 26 ? 16.5 10.57 -6.863 1 80.81 26 LEU B C 1
ATOM 1517 O O . LEU B 1 26 ? 17.656 10.195 -7.09 1 80.81 26 LEU B O 1
ATOM 1521 N N . GLN B 1 27 ? 16.172 11.289 -5.91 1 74.5 27 GLN B N 1
ATOM 1522 C CA . GLN B 1 27 ? 17.188 11.719 -4.957 1 74.5 27 GLN B CA 1
ATOM 1523 C C . GLN B 1 27 ? 17.766 10.531 -4.195 1 74.5 27 GLN B C 1
ATOM 1525 O O . GLN B 1 27 ? 18.984 10.453 -3.99 1 74.5 27 GLN B O 1
ATOM 1530 N N . VAL B 1 28 ? 16.922 9.664 -3.73 1 76.25 28 VAL B N 1
ATOM 1531 C CA . VAL B 1 28 ? 17.375 8.445 -3.059 1 76.25 28 VAL B CA 1
ATOM 1532 C C . VAL B 1 28 ? 18.281 7.648 -3.994 1 76.25 28 VAL B C 1
ATOM 1534 O O . VAL B 1 28 ? 19.344 7.168 -3.582 1 76.25 28 VAL B O 1
ATOM 1537 N N . PHE B 1 29 ? 17.781 7.488 -5.258 1 79.88 29 PHE B N 1
ATOM 1538 C CA . PHE B 1 29 ? 18.547 6.754 -6.258 1 79.88 29 PHE B CA 1
ATOM 1539 C C . PHE B 1 29 ? 19.953 7.344 -6.414 1 79.88 29 PHE B C 1
ATOM 1541 O O . PHE B 1 29 ? 20.938 6.613 -6.445 1 79.88 29 PHE B O 1
ATOM 1548 N N . LYS B 1 30 ? 20.062 8.586 -6.52 1 76.25 30 LYS B N 1
ATOM 1549 C CA . LYS B 1 30 ? 21.344 9.273 -6.684 1 76.25 30 LYS B CA 1
ATOM 1550 C C . LYS B 1 30 ? 22.266 9.016 -5.492 1 76.25 30 LYS B C 1
ATOM 1552 O O . LYS B 1 30 ? 23.469 8.883 -5.652 1 76.25 30 LYS B O 1
ATOM 1557 N N . LEU B 1 31 ? 21.75 8.961 -4.355 1 71.75 31 LEU B N 1
ATOM 1558 C CA . LEU B 1 31 ? 22.531 8.766 -3.137 1 71.75 31 LEU B CA 1
ATOM 1559 C C . LEU B 1 31 ? 23 7.32 -3.023 1 71.75 31 LEU B C 1
ATOM 1561 O O . LEU B 1 31 ? 24.078 7.059 -2.475 1 71.75 31 LEU B O 1
ATOM 1565 N N . LEU B 1 32 ? 22.156 6.418 -3.527 1 71 32 LEU B N 1
ATOM 1566 C CA . LEU B 1 32 ? 22.453 5 -3.373 1 71 32 LEU B CA 1
ATOM 1567 C C . LEU B 1 32 ? 23.484 4.547 -4.398 1 71 32 LEU B C 1
ATOM 1569 O O . LEU B 1 32 ? 24.219 3.578 -4.168 1 71 32 LEU B O 1
ATOM 1573 N N . ILE B 1 33 ? 23.562 5.207 -5.504 1 70.75 33 ILE B N 1
ATOM 1574 C CA . ILE B 1 33 ? 24.438 4.809 -6.59 1 70.75 33 ILE B CA 1
ATOM 1575 C C . ILE B 1 33 ? 25.891 4.738 -6.086 1 70.75 33 ILE B C 1
ATOM 1577 O O . ILE B 1 33 ? 26.562 3.725 -6.262 1 70.75 33 ILE B O 1
ATOM 1581 N N . PRO B 1 34 ? 26.25 5.797 -5.426 1 66.19 34 PRO B N 1
ATOM 1582 C CA . PRO B 1 34 ? 27.641 5.723 -4.926 1 66.19 34 PRO B CA 1
ATOM 1583 C C . PRO B 1 34 ? 27.828 4.621 -3.889 1 66.19 34 PRO B C 1
ATOM 1585 O O . PRO B 1 34 ? 28.875 3.979 -3.852 1 66.19 34 PRO B O 1
ATOM 1588 N N . ILE B 1 35 ? 26.891 4.406 -3.084 1 64.31 35 ILE B N 1
ATOM 1589 C CA . ILE B 1 35 ? 26.969 3.402 -2.029 1 64.31 35 ILE B CA 1
ATOM 1590 C C . ILE B 1 35 ? 27.016 2.006 -2.646 1 64.31 35 ILE B C 1
ATOM 1592 O O . ILE B 1 35 ? 27.812 1.163 -2.236 1 64.31 35 ILE B O 1
ATOM 1596 N N . LEU B 1 36 ? 26.125 1.787 -3.578 1 60.88 36 LEU B N 1
ATOM 1597 C CA . LEU B 1 36 ? 26.078 0.5 -4.266 1 60.88 36 LEU B CA 1
ATOM 1598 C C . LEU B 1 36 ? 27.375 0.253 -5.047 1 60.88 36 LEU B C 1
ATOM 1600 O O . LEU B 1 36 ? 27.859 -0.874 -5.09 1 60.88 36 LEU B O 1
ATOM 1604 N N . TYR B 1 37 ? 27.859 1.292 -5.547 1 60.22 37 TYR B N 1
ATOM 1605 C CA . TYR B 1 37 ? 29.141 1.214 -6.242 1 60.22 37 TYR B CA 1
ATOM 1606 C C . TYR B 1 37 ? 30.25 0.837 -5.281 1 60.22 37 TYR B C 1
ATOM 1608 O O . TYR B 1 37 ? 31.141 0.046 -5.625 1 60.22 37 TYR B O 1
ATOM 1616 N N . LEU B 1 38 ? 30.219 1.366 -4.184 1 62.94 38 LEU B N 1
ATOM 1617 C CA . LEU B 1 38 ? 31.234 1.098 -3.172 1 62.94 38 LEU B CA 1
ATOM 1618 C C . LEU B 1 38 ? 31.141 -0.346 -2.688 1 62.94 38 LEU B C 1
ATOM 1620 O O . LEU B 1 38 ? 32.188 -1.005 -2.506 1 62.94 38 LEU B O 1
ATOM 1624 N N . PHE B 1 39 ? 30.016 -0.828 -2.457 1 57.22 39 PHE B N 1
ATOM 1625 C CA . PHE B 1 39 ? 29.812 -2.199 -2.002 1 57.22 39 PHE B CA 1
ATOM 1626 C C . PHE B 1 39 ? 30.234 -3.193 -3.08 1 57.22 39 PHE B C 1
ATOM 1628 O O . PHE B 1 39 ? 30.781 -4.254 -2.775 1 57.22 39 PHE B O 1
ATOM 1635 N N . LYS B 1 40 ? 29.922 -2.979 -4.309 1 52.5 40 LYS B N 1
ATOM 1636 C CA . LYS B 1 40 ? 30.344 -3.826 -5.422 1 52.5 40 LYS B CA 1
ATOM 1637 C C . LYS B 1 40 ? 31.859 -3.822 -5.578 1 52.5 40 LYS B C 1
ATOM 1639 O O . LYS B 1 40 ? 32.469 -4.852 -5.902 1 52.5 40 LYS B O 1
ATOM 1644 N N . LYS B 1 41 ? 32.406 -2.758 -5.445 1 58.19 41 LYS B N 1
ATOM 1645 C CA . LYS B 1 41 ? 33.875 -2.68 -5.496 1 58.19 41 LYS B CA 1
ATOM 1646 C C . LYS B 1 41 ? 34.5 -3.539 -4.406 1 58.19 41 LYS B C 1
ATOM 1648 O O . LYS B 1 41 ? 35.531 -4.168 -4.633 1 58.19 41 LYS B O 1
ATOM 1653 N N . ARG B 1 42 ? 34 -3.551 -3.271 1 50.97 42 ARG B N 1
ATOM 1654 C CA . ARG B 1 42 ? 34.562 -4.348 -2.191 1 50.97 42 ARG B CA 1
ATOM 1655 C C . ARG B 1 42 ? 34.406 -5.84 -2.467 1 50.97 42 ARG B C 1
ATOM 1657 O O . ARG B 1 42 ? 35.25 -6.648 -2.072 1 50.97 42 ARG B O 1
ATOM 1664 N N . LYS B 1 43 ? 33.406 -6.316 -2.936 1 47.78 43 LYS B N 1
ATOM 1665 C CA . LYS B 1 43 ? 33.219 -7.742 -3.16 1 47.78 43 LYS B CA 1
ATOM 1666 C C . LYS B 1 43 ? 34 -8.227 -4.375 1 47.78 43 LYS B C 1
ATOM 1668 O O . LYS B 1 43 ? 34.188 -9.43 -4.551 1 47.78 43 LYS B O 1
ATOM 1673 N N . SER B 1 44 ? 33.969 -7.754 -5.57 1 42.25 44 SER B N 1
ATOM 1674 C CA . SER B 1 44 ? 34.625 -8.25 -6.773 1 42.25 44 SER B CA 1
ATOM 1675 C C . SER B 1 44 ? 36.094 -7.844 -6.809 1 42.25 44 SER B C 1
ATOM 1677 O O . SER B 1 44 ? 36.406 -6.656 -6.895 1 42.25 44 SER B O 1
ATOM 1679 N N . GLU B 1 45 ? 37.125 -8.531 -6.285 1 40.12 45 GLU B N 1
ATOM 1680 C CA . GLU B 1 45 ? 38.562 -8.453 -6.621 1 40.12 45 GLU B CA 1
ATOM 1681 C C . GLU B 1 45 ? 38.75 -8.109 -8.102 1 40.12 45 GLU B C 1
ATOM 1683 O O . GLU B 1 45 ? 39.594 -7.297 -8.445 1 40.12 45 GLU B O 1
ATOM 1688 N N . LYS B 1 46 ? 39.094 -9.281 -9.109 1 37.19 46 LYS B N 1
ATOM 1689 C CA . LYS B 1 46 ? 39.75 -9.336 -10.406 1 37.19 46 LYS B CA 1
ATOM 1690 C C . LYS B 1 46 ? 39.094 -8.414 -11.414 1 37.19 46 LYS B C 1
ATOM 1692 O O . LYS B 1 46 ? 39.75 -7.836 -12.273 1 37.19 46 LYS B O 1
ATOM 1697 N N . GLN B 1 47 ? 38.094 -9.016 -12.188 1 35.06 47 GLN B N 1
ATOM 1698 C CA . GLN B 1 47 ? 37.844 -8.68 -13.586 1 35.06 47 GLN B CA 1
ATOM 1699 C C . GLN B 1 47 ? 37.594 -7.184 -13.758 1 35.06 47 GLN B C 1
ATOM 1701 O O . GLN B 1 47 ? 37.25 -6.496 -12.797 1 35.06 47 GLN B O 1
ATOM 1706 N N . GLN B 1 48 ? 37.344 -6.762 -15.195 1 33.59 48 GLN B N 1
ATOM 1707 C CA . GLN B 1 48 ? 37.375 -5.609 -16.094 1 33.59 48 GLN B CA 1
ATOM 1708 C C . GLN B 1 48 ? 36.625 -4.43 -15.477 1 33.59 48 GLN B C 1
ATOM 1710 O O . GLN B 1 48 ? 35.906 -4.59 -14.492 1 33.59 48 GLN B O 1
ATOM 1715 N N . SER B 1 49 ? 36.469 -3.35 -16.453 1 34.59 49 SER B N 1
ATOM 1716 C CA . SER B 1 49 ? 35.875 -2.014 -16.578 1 34.59 49 SER B CA 1
ATOM 1717 C C . SER B 1 49 ? 34.531 -1.926 -15.875 1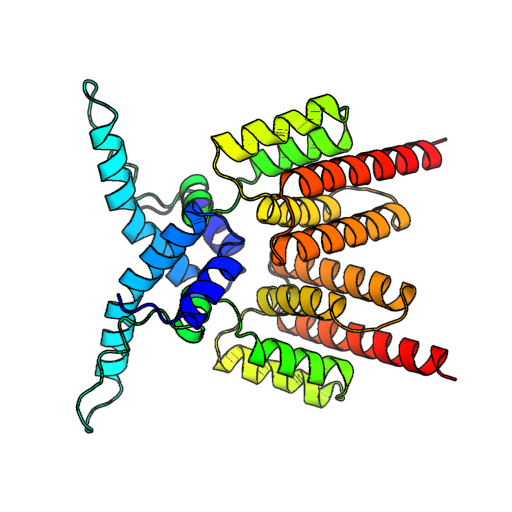 34.59 49 SER B C 1
ATOM 1719 O O . SER B 1 49 ? 33.562 -2.566 -16.297 1 34.59 49 SER B O 1
ATOM 1721 N N . THR B 1 50 ? 34.562 -2.129 -14.711 1 37.06 50 THR B N 1
ATOM 1722 C CA . THR B 1 50 ? 33.375 -1.973 -13.883 1 37.06 50 THR B CA 1
ATOM 1723 C C . THR B 1 50 ? 32.438 -0.934 -14.484 1 37.06 50 THR B C 1
ATOM 1725 O O . THR B 1 50 ? 32.75 0.256 -14.516 1 37.06 50 THR B O 1
ATOM 1728 N N . HIS B 1 51 ? 31.938 -1.218 -15.602 1 37.03 51 HIS B N 1
ATOM 1729 C CA . HIS B 1 51 ? 30.828 -0.395 -16.078 1 37.03 51 HIS B CA 1
ATOM 1730 C C . HIS B 1 51 ? 30.094 0.245 -14.906 1 37.03 51 HIS B C 1
ATOM 1732 O O . HIS B 1 51 ? 29.703 -0.442 -13.953 1 37.03 51 HIS B O 1
ATOM 1738 N N . MET B 1 52 ? 30.609 1.321 -14.336 1 38.34 52 MET B N 1
ATOM 1739 C CA . MET B 1 52 ? 29.891 2.189 -13.406 1 38.34 52 MET B CA 1
ATOM 1740 C C . MET B 1 52 ? 28.453 1.702 -13.203 1 38.34 52 MET B C 1
ATOM 1742 O O . MET B 1 52 ? 27.734 1.453 -14.164 1 38.34 52 MET B O 1
ATOM 1746 N N . ALA B 1 53 ? 28.141 0.691 -12.375 1 45.19 53 ALA B N 1
ATOM 1747 C CA . ALA B 1 53 ? 26.719 0.546 -12.062 1 45.19 53 ALA B CA 1
ATOM 1748 C C . ALA B 1 53 ? 25.906 1.679 -12.672 1 45.19 53 ALA B C 1
ATOM 1750 O O . ALA B 1 53 ? 26.172 2.855 -12.406 1 45.19 53 ALA B O 1
ATOM 1751 N N . SER B 1 54 ? 25.547 1.624 -13.953 1 50.75 54 SER B N 1
ATOM 1752 C CA . SER B 1 54 ? 24.984 2.545 -14.938 1 50.75 54 SER B CA 1
ATOM 1753 C C . SER B 1 54 ? 24.094 3.58 -14.281 1 50.75 54 SER B C 1
ATOM 1755 O O . SER B 1 54 ? 23.234 3.234 -13.461 1 50.75 54 SER B O 1
ATOM 1757 N N . GLN B 1 55 ? 24.578 4.809 -13.906 1 63.41 55 GLN B N 1
ATOM 1758 C CA . GLN B 1 55 ? 23.891 6.07 -13.648 1 63.41 55 GLN B CA 1
ATOM 1759 C C . GLN B 1 55 ? 22.609 6.16 -14.461 1 63.41 55 GLN B C 1
ATOM 1761 O O . GLN B 1 55 ? 22.031 7.246 -14.617 1 63.41 55 GLN B O 1
ATOM 1766 N N . LYS B 1 56 ? 22.234 4.832 -14.852 1 78.81 56 LYS B N 1
ATOM 1767 C CA . LYS B 1 56 ? 21.031 4.867 -15.664 1 78.81 56 LYS B CA 1
ATOM 1768 C C . LYS B 1 56 ? 19.781 4.59 -14.82 1 78.81 56 LYS B C 1
ATOM 1770 O O . LYS B 1 56 ? 19.812 3.717 -13.945 1 78.81 56 LYS B O 1
ATOM 1775 N N . ILE B 1 57 ? 18.922 5.316 -14.992 1 84 57 ILE B N 1
ATOM 1776 C CA . ILE B 1 57 ? 17.609 5.141 -14.367 1 84 57 ILE B CA 1
ATOM 1777 C C . ILE B 1 57 ? 16.859 4.012 -15.07 1 84 57 ILE B C 1
ATOM 1779 O O . ILE B 1 57 ? 16.031 4.262 -15.953 1 84 57 ILE B O 1
ATOM 1783 N N . THR B 1 58 ? 17.25 2.746 -14.688 1 85.94 58 THR B N 1
ATOM 1784 C CA . THR B 1 58 ? 16.547 1.596 -15.258 1 85.94 58 THR B CA 1
ATOM 1785 C C . THR B 1 58 ? 15.336 1.219 -14.406 1 85.94 58 THR B C 1
ATOM 1787 O O . THR B 1 58 ? 15.203 1.676 -13.273 1 85.94 58 THR B O 1
ATOM 1790 N N . GLU B 1 59 ? 14.469 0.385 -14.969 1 88.5 59 GLU B N 1
ATOM 1791 C CA . GLU B 1 59 ? 13.336 -0.142 -14.211 1 88.5 59 GLU B CA 1
ATOM 1792 C C . GLU B 1 59 ? 13.797 -0.892 -12.969 1 88.5 59 GLU B C 1
ATOM 1794 O O . GLU B 1 59 ? 13.297 -0.647 -11.867 1 88.5 59 GLU B O 1
ATOM 1799 N N . GLU B 1 60 ? 14.734 -1.758 -13.156 1 86.62 60 GLU B N 1
ATOM 1800 C CA . GLU B 1 60 ? 15.258 -2.564 -12.055 1 86.62 60 GLU B CA 1
ATOM 1801 C C . GLU B 1 60 ? 15.844 -1.687 -10.953 1 86.62 60 GLU B C 1
ATOM 1803 O O . GLU B 1 60 ? 15.586 -1.914 -9.766 1 86.62 60 GLU B O 1
ATOM 1808 N N . ALA B 1 61 ? 16.594 -0.651 -11.367 1 83.25 61 ALA B N 1
ATOM 1809 C CA . ALA B 1 61 ? 17.219 0.254 -10.398 1 83.25 61 ALA B CA 1
ATOM 1810 C C . ALA B 1 61 ? 16.156 1 -9.594 1 83.25 61 ALA B C 1
ATOM 1812 O O . ALA B 1 61 ? 16.297 1.182 -8.383 1 83.25 61 ALA B O 1
ATOM 1813 N N . MET B 1 62 ? 15.023 1.385 -10.227 1 86.25 62 MET B N 1
ATOM 1814 C CA . MET B 1 62 ? 13.961 2.137 -9.57 1 86.25 62 MET B CA 1
ATOM 1815 C C . MET B 1 62 ? 13.234 1.271 -8.547 1 86.25 62 MET B C 1
ATOM 1817 O O . MET B 1 62 ? 12.953 1.718 -7.434 1 86.25 62 MET B O 1
ATOM 1821 N N . TYR B 1 63 ? 13.031 0.048 -8.906 1 85.88 63 TYR B N 1
ATOM 1822 C CA . TYR B 1 63 ? 12.359 -0.858 -7.984 1 85.88 63 TYR B CA 1
ATOM 1823 C C . TYR B 1 63 ? 13.266 -1.232 -6.82 1 85.88 63 TYR B C 1
ATOM 1825 O O . TYR B 1 63 ? 12.82 -1.312 -5.676 1 85.88 63 TYR B O 1
ATOM 1833 N N . LEU B 1 64 ? 14.477 -1.411 -7.059 1 80.31 64 LEU B N 1
ATOM 1834 C CA . LEU B 1 64 ? 15.43 -1.771 -6.012 1 80.31 64 LEU B CA 1
ATOM 1835 C C . LEU B 1 64 ? 15.625 -0.619 -5.031 1 80.31 64 LEU B C 1
ATOM 1837 O O . LEU B 1 64 ? 15.617 -0.823 -3.816 1 80.31 64 LEU B O 1
ATOM 1841 N N . CYS B 1 65 ? 15.734 0.562 -5.633 1 77.62 65 CYS B N 1
ATOM 1842 C CA . CYS B 1 65 ? 16.031 1.698 -4.766 1 77.62 65 CYS B CA 1
ATOM 1843 C C . CYS B 1 65 ? 14.812 2.062 -3.916 1 77.62 65 CYS B C 1
ATOM 1845 O O . CYS B 1 65 ? 14.953 2.666 -2.852 1 77.62 65 CYS B O 1
ATOM 1847 N N . THR B 1 66 ? 13.602 1.774 -4.305 1 81 66 THR B N 1
ATOM 1848 C CA . THR B 1 66 ? 12.391 2.045 -3.541 1 81 66 THR B CA 1
ATOM 1849 C C . THR B 1 66 ? 12.031 0.854 -2.656 1 81 66 THR B C 1
ATOM 1851 O O . THR B 1 66 ? 11.094 0.925 -1.861 1 81 66 THR B O 1
ATOM 1854 N N . GLY B 1 67 ? 12.727 -0.28 -2.842 1 79.88 67 GLY B N 1
ATOM 1855 C CA . GLY B 1 67 ? 12.461 -1.482 -2.07 1 79.88 67 GLY B CA 1
ATOM 1856 C C . GLY B 1 67 ? 11.219 -2.225 -2.543 1 79.88 67 GLY B C 1
ATOM 1857 O O . GLY B 1 67 ? 10.664 -3.039 -1.804 1 79.88 67 GLY B O 1
ATOM 1858 N N . ASN B 1 68 ? 10.773 -1.877 -3.682 1 87.5 68 ASN B N 1
ATOM 1859 C CA . ASN B 1 68 ? 9.602 -2.555 -4.227 1 87.5 68 ASN B CA 1
ATOM 1860 C C . ASN B 1 68 ? 9.992 -3.814 -4.996 1 87.5 68 ASN B C 1
ATOM 1862 O O . ASN B 1 68 ? 11.016 -3.838 -5.68 1 87.5 68 ASN B O 1
ATOM 1866 N N . PRO B 1 69 ? 9.188 -4.875 -4.898 1 91.12 69 PRO B N 1
ATOM 1867 C CA . PRO B 1 69 ? 9.453 -6.055 -5.723 1 91.12 69 PRO B CA 1
ATOM 1868 C C . PRO B 1 69 ? 9.328 -5.773 -7.219 1 91.12 69 PRO B C 1
ATOM 1870 O O . PRO B 1 69 ? 8.453 -5 -7.629 1 91.12 69 PRO B O 1
ATOM 1873 N N . LEU B 1 70 ? 10.156 -6.434 -7.992 1 90.88 70 LEU B N 1
ATOM 1874 C CA . LEU B 1 70 ? 10.047 -6.312 -9.438 1 90.88 70 LEU B CA 1
ATOM 1875 C C . LEU B 1 70 ? 8.742 -6.922 -9.945 1 90.88 70 LEU B C 1
ATOM 1877 O O . LEU B 1 70 ? 8.289 -7.938 -9.422 1 90.88 70 LEU B O 1
ATOM 1881 N N . PRO B 1 71 ? 8.219 -6.312 -11.016 1 92.81 71 PRO B N 1
ATOM 1882 C CA . PRO B 1 71 ? 6.973 -6.852 -11.57 1 92.81 71 PRO B CA 1
ATOM 1883 C C . PRO B 1 71 ? 7.086 -8.328 -11.953 1 92.81 71 PRO B C 1
ATOM 1885 O O . PRO B 1 71 ? 6.164 -9.102 -11.695 1 92.81 71 PRO B O 1
ATOM 1888 N N . LYS B 1 72 ? 8.203 -8.695 -12.516 1 93.25 72 LYS B N 1
ATOM 1889 C CA . LYS B 1 72 ? 8.391 -10.086 -12.93 1 93.25 72 LYS B CA 1
ATOM 1890 C C . LYS B 1 72 ? 8.367 -11.023 -11.727 1 93.25 72 LYS B C 1
ATOM 1892 O O . LYS B 1 72 ? 7.871 -12.148 -11.82 1 93.25 72 LYS B O 1
ATOM 1897 N N . ASP B 1 73 ? 8.938 -10.648 -10.656 1 92.88 73 ASP B N 1
ATOM 1898 C CA . ASP B 1 73 ? 8.898 -11.453 -9.43 1 92.88 73 ASP B CA 1
ATOM 1899 C C . ASP B 1 73 ? 7.473 -11.625 -8.93 1 92.88 73 ASP B C 1
ATOM 1901 O O . ASP B 1 73 ? 7.086 -12.711 -8.508 1 92.88 73 ASP B O 1
ATOM 1905 N N . ILE B 1 74 ? 6.676 -10.539 -8.977 1 94.94 74 ILE B N 1
ATOM 1906 C CA . ILE B 1 74 ? 5.289 -10.586 -8.523 1 94.94 74 ILE B CA 1
ATOM 1907 C C . ILE B 1 74 ? 4.48 -11.508 -9.43 1 94.94 74 ILE B C 1
ATOM 1909 O O . ILE B 1 74 ? 3.635 -12.273 -8.953 1 94.94 74 ILE B O 1
ATOM 1913 N N . GLU B 1 75 ? 4.75 -11.398 -10.688 1 94.88 75 GLU B N 1
ATOM 1914 C CA . GLU B 1 75 ? 4.082 -12.297 -11.625 1 94.88 75 GLU B CA 1
ATOM 1915 C C . GLU B 1 75 ? 4.391 -13.758 -11.305 1 94.88 75 GLU B C 1
ATOM 1917 O O . GLU B 1 75 ? 3.49 -14.594 -11.281 1 94.88 75 GLU B O 1
ATOM 1922 N N . GLN B 1 76 ? 5.629 -14.016 -11.062 1 93.75 76 GLN B N 1
ATOM 1923 C CA . GLN B 1 76 ? 6.055 -15.375 -10.727 1 93.75 76 GLN B CA 1
ATOM 1924 C C . GLN B 1 76 ? 5.445 -15.836 -9.406 1 93.75 76 GLN B C 1
ATOM 1926 O O . GLN B 1 76 ? 4.969 -16.969 -9.305 1 93.75 76 GLN B O 1
ATOM 1931 N N . ILE B 1 77 ? 5.438 -15.031 -8.445 1 95.56 77 ILE B N 1
ATOM 1932 C CA . ILE B 1 77 ? 4.871 -15.344 -7.137 1 95.56 77 ILE B CA 1
ATOM 1933 C C . ILE B 1 77 ? 3.375 -15.609 -7.273 1 95.56 77 ILE B C 1
ATOM 1935 O O . ILE B 1 77 ? 2.863 -16.594 -6.738 1 95.56 77 ILE B O 1
ATOM 1939 N N . SER B 1 78 ? 2.707 -14.727 -7.965 1 95.69 78 SER B N 1
ATOM 1940 C CA . SER B 1 78 ? 1.271 -14.891 -8.18 1 95.69 78 SER B CA 1
ATOM 1941 C C . SER B 1 78 ? 0.966 -16.203 -8.891 1 95.69 78 SER B C 1
ATOM 1943 O O . SER B 1 78 ? -0.004 -16.891 -8.555 1 95.69 78 SER B O 1
ATOM 1945 N N . TYR B 1 79 ? 1.791 -16.531 -9.844 1 94.5 79 TYR B N 1
ATOM 1946 C CA . TYR B 1 79 ? 1.645 -17.812 -10.54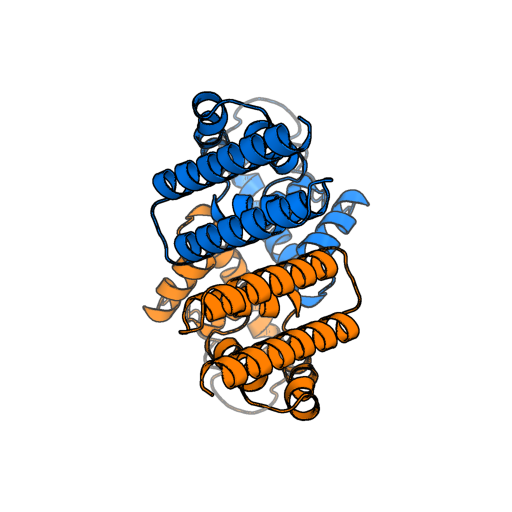7 1 94.5 79 TYR B CA 1
ATOM 1947 C C . TYR B 1 79 ? 1.746 -18.984 -9.578 1 94.5 79 TYR B C 1
ATOM 1949 O O . TYR B 1 79 ? 0.931 -19.906 -9.625 1 94.5 79 TYR B O 1
ATOM 1957 N N . TRP B 1 80 ? 2.729 -19 -8.742 1 95.44 80 TRP B N 1
ATOM 1958 C CA . TRP B 1 80 ? 2.891 -20.062 -7.766 1 95.44 80 TRP B CA 1
ATOM 1959 C C . TRP B 1 80 ? 1.67 -20.156 -6.855 1 95.44 80 TRP B C 1
ATOM 1961 O O . TRP B 1 80 ? 1.136 -21.25 -6.637 1 95.44 80 TRP B O 1
ATOM 1971 N N . LEU B 1 81 ? 1.187 -19.047 -6.336 1 96.5 81 LEU B N 1
ATOM 1972 C CA . LEU B 1 81 ? 0.062 -19 -5.406 1 96.5 81 LEU B CA 1
ATOM 1973 C C . LEU B 1 81 ? -1.2 -19.562 -6.051 1 96.5 81 LEU B C 1
ATOM 1975 O O . LEU B 1 81 ? -2.01 -20.203 -5.375 1 96.5 81 LEU B O 1
ATOM 1979 N N . LEU B 1 82 ? -1.322 -19.344 -7.344 1 94.88 82 LEU B N 1
ATOM 1980 C CA . LEU B 1 82 ? -2.557 -19.703 -8.039 1 94.88 82 LEU B CA 1
ATOM 1981 C C . LEU B 1 82 ? -2.475 -21.125 -8.586 1 94.88 82 LEU B C 1
ATOM 1983 O O . LEU B 1 82 ? -3.496 -21.703 -8.945 1 94.88 82 LEU B O 1
ATOM 1987 N N . ASN B 1 83 ? -1.192 -21.719 -8.609 1 93.94 83 ASN B N 1
ATOM 1988 C CA . ASN B 1 83 ? -1.092 -22.953 -9.391 1 93.94 83 ASN B CA 1
ATOM 1989 C C . ASN B 1 83 ? -0.334 -24.031 -8.633 1 93.94 83 ASN B C 1
ATOM 1991 O O . ASN B 1 83 ? -0.435 -25.219 -8.969 1 93.94 83 ASN B O 1
ATOM 1995 N N . GLU B 1 84 ? 0.402 -23.672 -7.707 1 94 84 GLU B N 1
ATOM 1996 C CA . GLU B 1 84 ? 1.315 -24.625 -7.105 1 94 84 GLU B CA 1
ATOM 1997 C C . GLU B 1 84 ? 0.838 -25.062 -5.723 1 94 84 GLU B C 1
ATOM 1999 O O . GLU B 1 84 ? -0.044 -24.422 -5.141 1 94 84 GLU B O 1
ATOM 2004 N N . SER B 1 85 ? 1.369 -26.188 -5.211 1 93.5 85 SER B N 1
ATOM 2005 C CA . SER B 1 85 ? 1.039 -26.688 -3.885 1 93.5 85 SER B CA 1
ATOM 2006 C C . SER B 1 85 ? 1.565 -25.781 -2.787 1 93.5 85 SER B C 1
ATOM 2008 O O . SER B 1 85 ? 2.391 -24.891 -3.049 1 93.5 85 SER B O 1
ATOM 2010 N N . PHE B 1 86 ? 1.041 -25.984 -1.61 1 91 86 PHE B N 1
ATOM 2011 C CA . PHE B 1 86 ? 1.481 -25.219 -0.447 1 91 86 PHE B CA 1
ATOM 2012 C C . PHE B 1 86 ? 2.992 -25.312 -0.277 1 91 86 PHE B C 1
ATOM 2014 O O . PHE B 1 86 ? 3.67 -24.297 -0.09 1 91 86 PHE B O 1
ATOM 2021 N N . ALA B 1 87 ? 3.527 -26.516 -0.405 1 89.25 87 ALA B N 1
ATOM 2022 C CA . ALA B 1 87 ? 4.953 -26.766 -0.193 1 89.25 87 ALA B CA 1
ATOM 2023 C C . ALA B 1 87 ? 5.797 -26.016 -1.219 1 89.25 87 ALA B C 1
ATOM 2025 O O . ALA B 1 87 ? 6.836 -25.453 -0.877 1 89.25 87 ALA B O 1
ATOM 2026 N N . GLU B 1 88 ? 5.402 -26.016 -2.422 1 89.69 88 GLU B N 1
ATOM 2027 C CA . GLU B 1 88 ? 6.125 -25.328 -3.488 1 89.69 88 GLU B CA 1
ATOM 2028 C C . GLU B 1 88 ? 6.082 -23.812 -3.295 1 89.69 88 GLU B C 1
ATOM 2030 O O . GLU B 1 88 ? 7.07 -23.125 -3.547 1 89.69 88 GLU B O 1
ATOM 2035 N N . CYS B 1 89 ? 4.914 -23.328 -2.814 1 90.69 89 CYS B N 1
ATOM 2036 C CA . CYS B 1 89 ? 4.75 -21.906 -2.613 1 90.69 89 CYS B CA 1
ATOM 2037 C C . CYS B 1 89 ? 5.594 -21.406 -1.438 1 90.69 89 CYS B C 1
ATOM 2039 O O . CYS B 1 89 ? 6.02 -20.266 -1.411 1 90.69 89 CYS B O 1
ATOM 2041 N N . PHE B 1 90 ? 5.848 -22.312 -0.609 1 85.94 90 PHE B N 1
ATOM 2042 C CA . PHE B 1 90 ? 6.602 -21.906 0.568 1 85.94 90 PHE B CA 1
ATOM 2043 C C . PHE B 1 90 ? 8.047 -21.594 0.202 1 85.94 90 PHE B C 1
ATOM 2045 O O . PHE B 1 90 ? 8.75 -20.906 0.943 1 85.94 90 PHE B O 1
ATOM 2052 N N . LYS B 1 91 ? 8.516 -22.109 -0.954 1 84.81 91 LYS B N 1
ATOM 2053 C CA . LYS B 1 91 ? 9.82 -21.734 -1.479 1 84.81 91 LYS B CA 1
ATOM 2054 C C . LYS B 1 91 ? 9.898 -20.234 -1.748 1 84.81 91 LYS B C 1
ATOM 2056 O O . LYS B 1 91 ? 10.992 -19.672 -1.857 1 84.81 91 LYS B O 1
ATOM 2061 N N . LEU B 1 92 ? 8.734 -19.672 -1.81 1 88.88 92 LEU B N 1
ATOM 2062 C CA . LEU B 1 92 ? 8.641 -18.219 -1.893 1 88.88 92 LEU B CA 1
ATOM 2063 C C . LEU B 1 92 ? 9.422 -17.562 -0.765 1 88.88 92 LEU B C 1
ATOM 2065 O O . LEU B 1 92 ? 9.984 -16.484 -0.946 1 88.88 92 LEU B O 1
ATOM 2069 N N . SER B 1 93 ? 9.453 -18.203 0.355 1 89.88 93 SER B N 1
ATOM 2070 C CA . SER B 1 93 ? 10.195 -17.672 1.5 1 89.88 93 SER B CA 1
ATOM 2071 C C . SER B 1 93 ? 11.664 -17.484 1.165 1 89.88 93 SER B C 1
ATOM 2073 O O . SER B 1 93 ? 12.273 -16.484 1.571 1 89.88 93 SER B O 1
ATOM 2075 N N . GLU B 1 94 ? 12.203 -18.406 0.443 1 87.25 94 GLU B N 1
ATOM 2076 C CA . GLU B 1 94 ? 13.602 -18.312 0.038 1 87.25 94 GLU B CA 1
ATOM 2077 C C . GLU B 1 94 ? 13.82 -17.156 -0.938 1 87.25 94 GLU B C 1
ATOM 2079 O O . GLU B 1 94 ? 14.805 -16.422 -0.829 1 87.25 94 GLU B O 1
ATOM 2084 N N . THR B 1 95 ? 12.961 -17.047 -1.869 1 84.94 95 THR B N 1
ATOM 2085 C CA . THR B 1 95 ? 13.047 -15.969 -2.846 1 84.94 95 THR B CA 1
ATOM 2086 C C . THR B 1 95 ? 12.953 -14.609 -2.156 1 84.94 95 THR B C 1
ATOM 2088 O O . THR B 1 95 ? 13.711 -13.695 -2.471 1 84.94 95 THR B O 1
ATOM 2091 N N . LYS B 1 96 ? 11.969 -14.469 -1.285 1 87.06 96 LYS B N 1
ATOM 2092 C CA . LYS B 1 96 ? 11.781 -13.258 -0.498 1 87.06 96 LYS B CA 1
ATOM 2093 C C . LYS B 1 96 ? 13.062 -12.875 0.243 1 87.06 96 LYS B C 1
ATOM 2095 O O . LYS B 1 96 ? 13.492 -11.719 0.208 1 87.06 96 LYS B O 1
ATOM 2100 N N . THR B 1 97 ? 13.68 -13.859 0.853 1 83.62 97 THR B N 1
ATOM 2101 C CA . THR B 1 97 ? 14.891 -13.641 1.642 1 83.62 97 THR B CA 1
ATOM 2102 C C . THR B 1 97 ? 16.078 -13.312 0.738 1 83.62 97 THR B C 1
ATOM 2104 O O . THR B 1 97 ? 16.812 -12.367 1.006 1 83.62 97 THR B O 1
ATOM 2107 N N . ARG B 1 98 ? 16.266 -14.008 -0.308 1 83.31 98 ARG B N 1
ATOM 2108 C CA . ARG B 1 98 ? 17.391 -13.844 -1.224 1 83.31 98 ARG B CA 1
ATOM 2109 C C . ARG B 1 98 ? 17.359 -12.477 -1.893 1 83.31 98 ARG B C 1
ATOM 2111 O O . ARG B 1 98 ? 18.406 -11.836 -2.066 1 83.31 98 ARG B O 1
ATOM 2118 N N . LYS B 1 99 ? 16.203 -12.039 -2.17 1 81.69 99 LYS B N 1
ATOM 2119 C CA . LYS B 1 99 ? 16.078 -10.789 -2.918 1 81.69 99 LYS B CA 1
ATOM 2120 C C . LYS B 1 99 ? 15.805 -9.609 -1.984 1 81.69 99 LYS B C 1
ATOM 2122 O O . LYS B 1 99 ? 15.695 -8.469 -2.432 1 81.69 99 LYS B O 1
ATOM 2127 N N . GLY B 1 100 ? 15.578 -9.938 -0.741 1 80.69 100 GLY B N 1
ATOM 2128 C CA . GLY B 1 100 ? 15.328 -8.891 0.23 1 80.69 100 GLY B CA 1
ATOM 2129 C C . GLY B 1 100 ? 13.961 -8.25 0.087 1 80.69 100 GLY B C 1
ATOM 2130 O O . GLY B 1 100 ? 13.82 -7.035 0.193 1 80.69 100 GLY B O 1
ATOM 2131 N N . LEU B 1 101 ? 12.992 -9.008 -0.192 1 85.06 101 LEU B N 1
ATOM 2132 C CA . LEU B 1 101 ? 11.633 -8.5 -0.368 1 85.06 101 LEU B CA 1
ATOM 2133 C C . LEU B 1 101 ? 10.852 -8.586 0.937 1 85.06 101 LEU B C 1
ATOM 2135 O O . LEU B 1 101 ? 10.969 -9.562 1.678 1 85.06 101 LEU B O 1
ATOM 2139 N N . ALA B 1 102 ? 10.125 -7.555 1.178 1 88.94 102 ALA B N 1
ATOM 2140 C CA . ALA B 1 102 ? 9.227 -7.586 2.33 1 88.94 102 ALA B CA 1
ATOM 2141 C C . ALA B 1 102 ? 7.898 -8.242 1.972 1 88.94 102 ALA B C 1
ATOM 2143 O O . ALA B 1 102 ? 7.352 -8 0.893 1 88.94 102 ALA B O 1
ATOM 2144 N N . LEU B 1 103 ? 7.406 -9.047 2.879 1 93.06 103 LEU B N 1
ATOM 2145 C CA . LEU B 1 103 ? 6.16 -9.758 2.619 1 93.06 103 LEU B CA 1
ATOM 2146 C C . LEU B 1 103 ? 5.012 -8.773 2.393 1 93.06 103 LEU B C 1
ATOM 2148 O O . LEU B 1 103 ? 4.141 -9.016 1.556 1 93.06 103 LEU B O 1
ATOM 2152 N N . ILE B 1 104 ? 5.008 -7.699 3.166 1 93.44 104 ILE B N 1
ATOM 2153 C CA . ILE B 1 104 ? 3.92 -6.734 3.051 1 93.44 104 ILE B CA 1
ATOM 2154 C C . ILE B 1 104 ? 3.914 -6.129 1.649 1 93.44 104 ILE B C 1
ATOM 2156 O O . ILE B 1 104 ? 2.85 -5.871 1.083 1 93.44 104 ILE B O 1
ATOM 2160 N N . ASP B 1 105 ? 5.027 -5.875 1.021 1 92.19 105 ASP B N 1
ATOM 2161 C CA . ASP B 1 105 ? 5.117 -5.363 -0.342 1 92.19 105 ASP B CA 1
ATOM 2162 C C . ASP B 1 105 ? 4.637 -6.402 -1.353 1 92.19 105 ASP B C 1
ATOM 2164 O O . ASP B 1 105 ? 3.982 -6.062 -2.338 1 92.19 105 ASP B O 1
ATOM 2168 N N . ILE B 1 106 ? 5.02 -7.582 -1.092 1 94.5 106 ILE B N 1
ATOM 2169 C CA . ILE B 1 106 ? 4.555 -8.672 -1.943 1 94.5 106 ILE B CA 1
ATOM 2170 C C . ILE B 1 106 ? 3.027 -8.727 -1.918 1 94.5 106 ILE B C 1
ATOM 2172 O O . ILE B 1 106 ? 2.385 -8.781 -2.969 1 94.5 106 ILE B O 1
ATOM 2176 N N . VAL B 1 107 ? 2.451 -8.672 -0.736 1 96.94 107 VAL B N 1
ATOM 2177 C CA . VAL B 1 107 ? 1.004 -8.758 -0.569 1 96.94 107 VAL B CA 1
ATOM 2178 C C . VAL B 1 107 ? 0.332 -7.602 -1.312 1 96.94 107 VAL B C 1
ATOM 2180 O O . VAL B 1 107 ? -0.657 -7.805 -2.02 1 96.94 107 VAL B O 1
ATOM 2183 N N . ARG B 1 108 ? 0.886 -6.484 -1.165 1 95.12 108 ARG B N 1
ATOM 2184 C CA . ARG B 1 108 ? 0.329 -5.312 -1.832 1 95.12 108 ARG B CA 1
ATOM 2185 C C . ARG B 1 108 ? 0.35 -5.48 -3.348 1 95.12 108 ARG B C 1
ATOM 2187 O O . ARG B 1 108 ? -0.659 -5.254 -4.016 1 95.12 108 ARG B O 1
ATOM 2194 N N . GLU B 1 109 ? 1.447 -5.867 -3.881 1 94.69 109 GLU B N 1
ATOM 2195 C CA . GLU B 1 109 ? 1.581 -6 -5.328 1 94.69 109 GLU B CA 1
ATOM 2196 C C . GLU B 1 109 ? 0.75 -7.168 -5.852 1 94.69 109 GLU B C 1
ATOM 2198 O O . GLU B 1 109 ? 0.219 -7.109 -6.965 1 94.69 109 GLU B O 1
ATOM 2203 N N . VAL B 1 110 ? 0.655 -8.211 -5.086 1 97.31 110 VAL B N 1
ATOM 2204 C CA . VAL B 1 110 ? -0.178 -9.344 -5.465 1 97.31 110 VAL B CA 1
ATOM 2205 C C . VAL B 1 110 ? -1.644 -8.922 -5.508 1 97.31 110 VAL B C 1
ATOM 2207 O O . VAL B 1 110 ? -2.4 -9.367 -6.375 1 97.31 110 VAL B O 1
ATOM 2210 N N . THR B 1 111 ? -2.053 -8.094 -4.539 1 97.75 111 THR B N 1
ATOM 2211 C CA . THR B 1 111 ? -3.416 -7.574 -4.543 1 97.75 111 THR B CA 1
ATOM 2212 C C . THR B 1 111 ? -3.729 -6.879 -5.863 1 97.75 111 THR B C 1
ATOM 2214 O O . THR B 1 111 ? -4.785 -7.109 -6.457 1 97.75 111 THR B O 1
ATOM 2217 N N . MET B 1 112 ? -2.83 -6.086 -6.32 1 94.25 112 MET B N 1
ATOM 2218 C CA . MET B 1 112 ? -3.012 -5.398 -7.594 1 94.25 112 MET B CA 1
ATOM 2219 C C . MET B 1 112 ? -3.094 -6.395 -8.742 1 94.25 112 MET B C 1
ATOM 2221 O O . MET B 1 112 ? -3.893 -6.219 -9.664 1 94.25 112 MET B O 1
ATOM 2225 N N . PHE B 1 113 ? -2.299 -7.355 -8.648 1 95.12 113 PHE B N 1
ATOM 2226 C CA . PHE B 1 113 ? -2.291 -8.383 -9.68 1 95.12 113 PHE B CA 1
ATOM 2227 C C . PHE B 1 113 ? -3.637 -9.102 -9.742 1 95.12 113 PHE B C 1
ATOM 2229 O O . PHE B 1 113 ? -4.113 -9.438 -10.828 1 95.12 113 PHE B O 1
ATOM 2236 N N . VAL B 1 114 ? -4.266 -9.367 -8.664 1 96.19 114 VAL B N 1
ATOM 2237 C CA . VAL B 1 114 ? -5.547 -10.062 -8.57 1 96.19 114 VAL B CA 1
ATOM 2238 C C . VAL B 1 114 ? -6.609 -9.289 -9.344 1 96.19 114 VAL B C 1
ATOM 2240 O O . VAL B 1 114 ? -7.5 -9.883 -9.953 1 96.19 114 VAL B O 1
ATOM 2243 N N . PHE B 1 115 ? -6.504 -7.984 -9.422 1 94.94 115 PHE B N 1
ATOM 2244 C CA . PHE B 1 115 ? -7.469 -7.16 -10.141 1 94.94 115 PHE B CA 1
ATOM 2245 C C . PHE B 1 115 ? -7.309 -7.328 -11.648 1 94.94 115 PHE B C 1
ATOM 2247 O O . PHE B 1 115 ? -8.234 -7.035 -12.414 1 94.94 115 PHE B O 1
ATOM 2254 N N . LYS B 1 116 ? -6.188 -7.82 -12.07 1 93.62 116 LYS B N 1
ATOM 2255 C CA . LYS B 1 116 ? -5.883 -7.898 -13.492 1 93.62 116 LYS B CA 1
ATOM 2256 C C . LYS B 1 116 ? -6.301 -9.25 -14.07 1 93.62 116 LYS B C 1
ATOM 2258 O O . LYS B 1 116 ? -6.348 -9.422 -15.289 1 93.62 116 LYS B O 1
ATOM 2263 N N . ILE B 1 117 ? -6.523 -10.141 -13.273 1 92.44 117 ILE B N 1
ATOM 2264 C CA . ILE B 1 117 ? -6.809 -11.477 -13.773 1 92.44 117 ILE B CA 1
ATOM 2265 C C . ILE B 1 117 ? -8.312 -11.734 -13.719 1 92.44 117 ILE B C 1
ATOM 2267 O O . ILE B 1 117 ? -9.023 -11.148 -12.898 1 92.44 117 ILE B O 1
ATOM 2271 N N . LYS B 1 118 ? -8.758 -12.602 -14.578 1 92.44 118 LYS B N 1
ATOM 2272 C CA . LYS B 1 118 ? -10.172 -12.945 -14.648 1 92.44 118 LYS B CA 1
ATOM 2273 C C . LYS B 1 118 ? -10.547 -13.945 -13.562 1 92.44 118 LYS B C 1
ATOM 2275 O O . LYS B 1 118 ? -9.914 -14.992 -13.422 1 92.44 118 LYS B O 1
ATOM 2280 N N . MET B 1 119 ? -11.508 -13.641 -12.789 1 92.62 119 MET B N 1
ATOM 2281 C CA . MET B 1 119 ? -12.055 -14.523 -11.766 1 92.62 119 MET B CA 1
ATOM 2282 C C . MET B 1 119 ? -13.461 -14.086 -11.367 1 92.62 119 MET B C 1
ATOM 2284 O O . MET B 1 119 ? -13.812 -12.914 -11.492 1 92.62 119 MET B O 1
ATOM 2288 N N . PRO B 1 120 ? -14.297 -15.102 -10.922 1 95 120 PRO B N 1
ATOM 2289 C CA . PRO B 1 120 ? -15.633 -14.742 -10.438 1 95 120 PRO B CA 1
ATOM 2290 C C . PRO B 1 120 ? -15.602 -13.656 -9.359 1 95 120 PRO B C 1
ATOM 2292 O O . PRO B 1 120 ? -14.711 -13.656 -8.508 1 95 120 PRO B O 1
ATOM 2295 N N . SER B 1 121 ? -16.594 -12.766 -9.383 1 94.31 121 SER B N 1
ATOM 2296 C CA . SER B 1 121 ? -16.625 -11.578 -8.531 1 94.31 121 SER B CA 1
ATOM 2297 C C . SER B 1 121 ? -16.594 -11.961 -7.055 1 94.31 121 SER B C 1
ATOM 2299 O O . SER B 1 121 ? -15.914 -11.32 -6.254 1 94.31 121 SER B O 1
ATOM 2301 N N . ASP B 1 122 ? -17.344 -13.008 -6.707 1 95 122 ASP B N 1
ATOM 2302 C CA . ASP B 1 122 ? -17.422 -13.398 -5.305 1 95 122 ASP B CA 1
ATOM 2303 C C . ASP B 1 122 ? -16.062 -13.906 -4.805 1 95 122 ASP B C 1
ATOM 2305 O O . ASP B 1 122 ? -15.68 -13.633 -3.666 1 95 122 ASP B O 1
ATOM 2309 N N . VAL B 1 123 ? -15.352 -14.641 -5.676 1 96.06 123 VAL B N 1
ATOM 2310 C CA . VAL B 1 123 ? -14.031 -15.148 -5.32 1 96.06 123 VAL B CA 1
ATOM 2311 C C . VAL B 1 123 ? -13.047 -13.992 -5.188 1 96.06 123 VAL B C 1
ATOM 2313 O O . VAL B 1 123 ? -12.258 -13.945 -4.242 1 96.06 123 VAL B O 1
ATOM 2316 N N . ARG B 1 124 ? -13.133 -13.062 -6.07 1 96.69 124 ARG B N 1
ATOM 2317 C CA . ARG B 1 124 ? -12.25 -11.906 -6.051 1 96.69 124 ARG B CA 1
ATOM 2318 C C . ARG B 1 124 ? -12.461 -11.07 -4.789 1 96.69 124 ARG B C 1
ATOM 2320 O O . ARG B 1 124 ? -11.5 -10.648 -4.145 1 96.69 124 ARG B O 1
ATOM 2327 N N . VAL B 1 125 ? -13.727 -10.836 -4.453 1 95.75 125 VAL B N 1
ATOM 2328 C CA . VAL B 1 125 ? -14.078 -10.016 -3.299 1 95.75 125 VAL B CA 1
ATOM 2329 C C . VAL B 1 125 ? -13.516 -10.641 -2.025 1 95.75 125 VAL B C 1
ATOM 2331 O O . VAL B 1 125 ? -12.922 -9.953 -1.19 1 95.75 125 VAL B O 1
ATOM 2334 N N . GLN B 1 126 ? -13.68 -11.922 -1.932 1 96.75 126 GLN B N 1
ATOM 2335 C CA . GLN B 1 126 ? -13.18 -12.617 -0.75 1 96.75 126 GLN B CA 1
ATOM 2336 C C . GLN B 1 126 ? -11.656 -12.586 -0.699 1 96.75 126 GLN B C 1
ATOM 2338 O O . GLN B 1 126 ? -11.07 -12.375 0.364 1 96.75 126 GLN B O 1
ATOM 2343 N N . LEU B 1 127 ? -11.07 -12.836 -1.818 1 97.75 127 LEU B N 1
ATOM 2344 C CA . LEU B 1 127 ? -9.617 -12.852 -1.896 1 97.75 127 LEU B CA 1
ATOM 2345 C C . LEU B 1 127 ? -9.039 -11.484 -1.55 1 97.75 127 LEU B C 1
ATOM 2347 O O . LEU B 1 127 ? -8.055 -11.383 -0.811 1 97.75 127 LEU B O 1
ATOM 2351 N N . ILE B 1 128 ? -9.641 -10.438 -2.039 1 97.94 128 ILE B N 1
ATOM 2352 C CA . ILE B 1 128 ? -9.211 -9.07 -1.761 1 97.94 128 ILE B CA 1
ATOM 2353 C C . ILE B 1 128 ? -9.344 -8.781 -0.268 1 97.94 128 ILE B C 1
ATOM 2355 O O . ILE B 1 128 ? -8.445 -8.203 0.342 1 97.94 128 ILE B O 1
ATOM 2359 N N . ASN B 1 129 ? -10.43 -9.18 0.288 1 97.38 129 ASN B N 1
ATOM 2360 C CA . ASN B 1 129 ? -10.633 -8.992 1.719 1 97.38 129 ASN B CA 1
ATOM 2361 C C . ASN B 1 129 ? -9.578 -9.719 2.541 1 97.38 129 ASN B C 1
ATOM 2363 O O . ASN B 1 129 ? -9.055 -9.172 3.516 1 97.38 129 ASN B O 1
ATOM 2367 N N . ASP B 1 130 ? -9.32 -10.953 2.154 1 98.12 130 ASP B N 1
ATOM 2368 C CA . ASP B 1 130 ? -8.328 -11.75 2.871 1 98.12 130 ASP B CA 1
ATOM 2369 C C . ASP B 1 130 ? -6.934 -11.133 2.748 1 98.12 130 ASP B C 1
ATOM 2371 O O . ASP B 1 130 ? -6.176 -11.094 3.721 1 98.12 130 ASP B O 1
ATOM 2375 N N . LEU B 1 131 ? -6.621 -10.672 1.566 1 98.56 131 LEU B N 1
ATOM 2376 C CA . LEU B 1 131 ? -5.332 -10.023 1.348 1 98.56 131 LEU B CA 1
ATOM 2377 C C . LEU B 1 131 ? -5.223 -8.75 2.18 1 98.56 131 LEU B C 1
ATOM 2379 O O . LEU B 1 131 ? -4.168 -8.469 2.76 1 98.56 131 LEU B O 1
ATOM 2383 N N . ALA B 1 132 ? -6.293 -7.941 2.221 1 97.81 132 ALA B N 1
ATOM 2384 C CA . ALA B 1 132 ? -6.312 -6.727 3.029 1 97.81 132 ALA B CA 1
ATOM 2385 C C . ALA B 1 132 ? -6.098 -7.047 4.504 1 97.81 132 ALA B C 1
ATOM 2387 O O . ALA B 1 132 ? -5.406 -6.309 5.211 1 97.81 132 ALA B O 1
ATOM 2388 N N . ASN B 1 133 ? -6.672 -8.172 5 1 97.25 133 ASN B N 1
ATOM 2389 C CA . ASN B 1 133 ? -6.484 -8.617 6.375 1 97.25 133 ASN B CA 1
ATOM 2390 C C . ASN B 1 133 ? -5.027 -8.969 6.656 1 97.25 133 ASN B C 1
ATOM 2392 O O . ASN B 1 133 ? -4.492 -8.617 7.711 1 97.25 133 ASN B O 1
ATOM 2396 N N . ILE B 1 134 ? -4.426 -9.664 5.777 1 98 134 ILE B N 1
ATOM 2397 C CA . ILE B 1 134 ? -3.027 -10.039 5.934 1 98 134 ILE B CA 1
ATOM 2398 C C . ILE B 1 134 ? -2.152 -8.789 5.941 1 98 134 ILE B C 1
ATOM 2400 O O . ILE B 1 134 ? -1.248 -8.664 6.77 1 98 134 ILE B O 1
ATOM 2404 N N . GLU B 1 135 ? -2.418 -7.871 4.973 1 96.62 135 GLU B N 1
ATOM 2405 C CA . GLU B 1 135 ? -1.673 -6.617 4.941 1 96.62 135 GLU B CA 1
ATOM 2406 C C . GLU B 1 135 ? -1.804 -5.863 6.262 1 96.62 135 GLU B C 1
ATOM 2408 O O . GLU B 1 135 ? -0.819 -5.332 6.777 1 96.62 135 GLU B O 1
ATOM 2413 N N . TYR B 1 136 ? -2.971 -5.84 6.793 1 95.19 136 TYR B N 1
ATOM 2414 C CA . TYR B 1 136 ? -3.223 -5.168 8.062 1 95.19 136 TYR B CA 1
ATOM 2415 C C . TYR B 1 136 ? -2.402 -5.797 9.18 1 95.19 136 TYR B C 1
ATOM 2417 O O . TYR B 1 136 ? -1.754 -5.086 9.953 1 95.19 136 TYR B O 1
ATOM 2425 N N . ARG B 1 137 ? -2.391 -7.098 9.289 1 95.12 137 ARG B N 1
ATOM 2426 C CA . ARG B 1 137 ? -1.644 -7.801 10.328 1 95.12 137 ARG B CA 1
ATOM 2427 C C . ARG B 1 137 ? -0.144 -7.57 10.172 1 95.12 137 ARG B C 1
ATOM 2429 O O . ARG B 1 137 ? 0.561 -7.355 11.164 1 95.12 137 ARG B O 1
ATOM 2436 N N . LEU B 1 138 ? 0.303 -7.57 8.953 1 93.56 138 LEU B N 1
ATOM 2437 C CA . LEU B 1 138 ? 1.718 -7.328 8.695 1 93.56 138 LEU B CA 1
ATOM 2438 C C . LEU B 1 138 ? 2.109 -5.91 9.102 1 93.56 138 LEU B C 1
ATOM 2440 O O . LEU B 1 138 ? 3.223 -5.684 9.578 1 93.56 138 LEU B O 1
ATOM 2444 N N . SER B 1 139 ? 1.212 -4.949 8.891 1 89.44 139 SER B N 1
ATOM 2445 C CA . SER B 1 139 ? 1.49 -3.557 9.219 1 89.44 139 SER B CA 1
ATOM 2446 C C . SER B 1 139 ? 1.684 -3.369 10.719 1 89.44 139 SER B C 1
ATOM 2448 O O . SER B 1 139 ? 2.262 -2.373 11.156 1 89.44 139 SER B O 1
ATOM 2450 N N . PHE B 1 140 ? 1.255 -4.34 11.523 1 87.25 140 PHE B N 1
ATOM 2451 C CA . PHE B 1 140 ? 1.426 -4.293 12.969 1 87.25 140 PHE B CA 1
ATOM 2452 C C . PHE B 1 140 ? 2.59 -5.172 13.406 1 87.25 140 PHE B C 1
ATOM 2454 O O . PHE B 1 140 ? 2.777 -5.414 14.602 1 87.25 140 PHE B O 1
ATOM 2461 N N . GLY B 1 141 ? 3.244 -5.738 12.477 1 84.94 141 GLY B N 1
ATOM 2462 C CA . GLY B 1 141 ? 4.445 -6.484 12.812 1 84.94 141 GLY B CA 1
ATOM 2463 C C . GLY B 1 141 ? 4.176 -7.945 13.125 1 84.94 141 GLY B C 1
ATOM 2464 O O . GLY B 1 141 ? 4.953 -8.586 13.828 1 84.94 141 GLY B O 1
ATOM 2465 N N . CYS B 1 142 ? 3.031 -8.438 12.703 1 90.06 142 CYS B N 1
ATOM 2466 C CA . CYS B 1 142 ? 2.758 -9.859 12.898 1 90.06 142 CYS B CA 1
ATOM 2467 C C . CYS B 1 142 ? 3.824 -10.719 12.234 1 90.06 142 CYS B C 1
ATOM 2469 O O . CYS B 1 142 ? 4.535 -10.25 11.336 1 90.06 142 CYS B O 1
ATOM 2471 N N . ASN B 1 143 ? 3.91 -11.938 12.664 1 91.94 143 ASN B N 1
ATOM 2472 C CA . ASN B 1 143 ? 4.965 -12.844 12.234 1 91.94 143 ASN B CA 1
ATOM 2473 C C . ASN B 1 143 ? 4.902 -13.102 10.734 1 91.94 143 ASN B C 1
ATOM 2475 O O . ASN B 1 143 ? 3.867 -13.508 10.211 1 91.94 143 ASN B O 1
ATOM 2479 N N . ASP B 1 144 ? 6.031 -12.969 10.062 1 91.38 144 ASP B N 1
ATOM 2480 C CA . ASP B 1 144 ? 6.105 -13.086 8.609 1 91.38 144 ASP B CA 1
ATOM 2481 C C . ASP B 1 144 ? 5.809 -14.516 8.156 1 91.38 144 ASP B C 1
ATOM 2483 O O . ASP B 1 144 ? 5.109 -14.727 7.164 1 91.38 144 ASP B O 1
ATOM 2487 N N . LYS B 1 145 ? 6.371 -15.453 8.852 1 92.75 145 LYS B N 1
ATOM 2488 C CA . LYS B 1 145 ? 6.176 -16.844 8.461 1 92.75 145 LYS B CA 1
ATOM 2489 C C . LYS B 1 145 ? 4.703 -17.234 8.547 1 92.75 145 LYS B C 1
ATOM 2491 O O . LYS B 1 145 ? 4.18 -17.891 7.645 1 92.75 145 LYS B O 1
ATOM 2496 N N . LEU B 1 146 ? 4.102 -16.812 9.617 1 95.06 146 LEU B N 1
ATOM 2497 C CA . LEU B 1 146 ? 2.686 -17.109 9.805 1 95.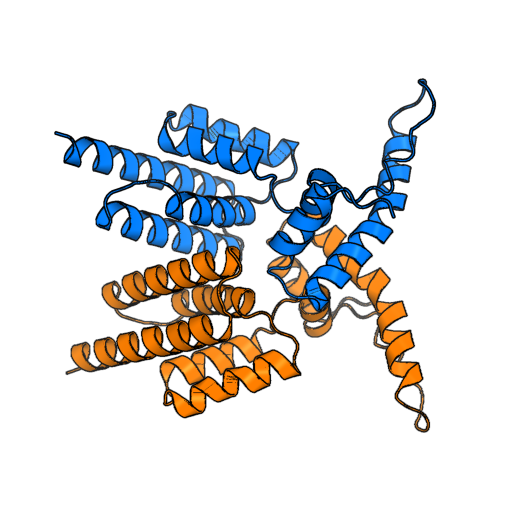06 146 LEU B CA 1
ATOM 2498 C C . LEU B 1 146 ? 1.847 -16.469 8.703 1 95.06 146 LEU B C 1
ATOM 2500 O O . LEU B 1 146 ? 0.965 -17.109 8.133 1 95.06 146 LEU B O 1
ATOM 2504 N N . GLN B 1 147 ? 2.121 -15.18 8.414 1 96.25 147 GLN B N 1
ATOM 2505 C CA . GLN B 1 147 ? 1.335 -14.461 7.414 1 96.25 147 GLN B CA 1
ATOM 2506 C C . GLN B 1 147 ? 1.609 -14.992 6.012 1 96.25 147 GLN B C 1
ATOM 2508 O O . GLN B 1 147 ? 0.728 -14.969 5.148 1 96.25 147 GLN B O 1
ATOM 2513 N N . LEU B 1 148 ? 2.863 -15.469 5.809 1 96.06 148 LEU B N 1
ATOM 2514 C CA . LEU B 1 148 ? 3.143 -16.141 4.543 1 96.06 148 LEU B CA 1
ATOM 2515 C C . LEU B 1 148 ? 2.279 -17.391 4.387 1 96.06 148 LEU B C 1
ATOM 2517 O O . LEU B 1 148 ? 1.727 -17.641 3.312 1 96.06 148 LEU B O 1
ATOM 2521 N N . GLY B 1 149 ? 2.24 -18.203 5.441 1 96.69 149 GLY B N 1
ATOM 2522 C CA . GLY B 1 149 ? 1.332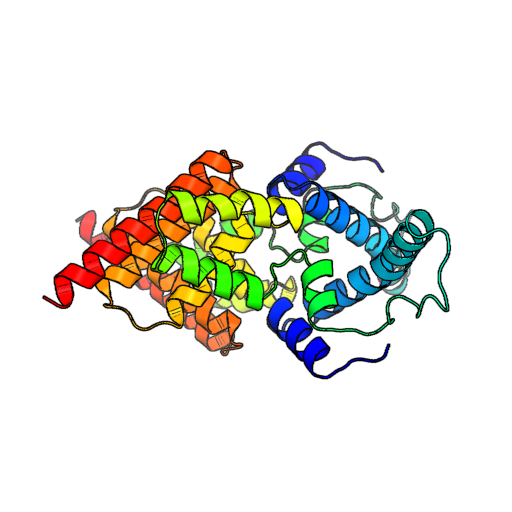 -19.328 5.426 1 96.69 149 GLY B CA 1
ATOM 2523 C C . GLY B 1 149 ? -0.101 -18.953 5.109 1 96.69 149 GLY B C 1
ATOM 2524 O O . GLY B 1 149 ? -0.773 -19.625 4.328 1 96.69 149 GLY B O 1
ATOM 2525 N N . SER B 1 150 ? -0.589 -17.875 5.742 1 97.69 150 SER B N 1
ATOM 2526 C CA . SER B 1 150 ? -1.937 -17.359 5.492 1 97.69 150 SER B CA 1
ATOM 2527 C C . SER B 1 150 ? -2.115 -16.984 4.027 1 97.69 150 SER B C 1
ATOM 2529 O O . SER B 1 150 ? -3.152 -17.266 3.424 1 97.69 150 SER B O 1
ATOM 2531 N N . LEU B 1 151 ? -1.137 -16.328 3.486 1 98.19 151 LEU B N 1
ATOM 2532 C CA . LEU B 1 151 ? -1.17 -15.922 2.084 1 98.19 151 LEU B CA 1
ATOM 2533 C C . LEU B 1 151 ? -1.355 -17.125 1.174 1 98.19 151 LEU B C 1
ATOM 2535 O O . LEU B 1 151 ? -2.215 -17.125 0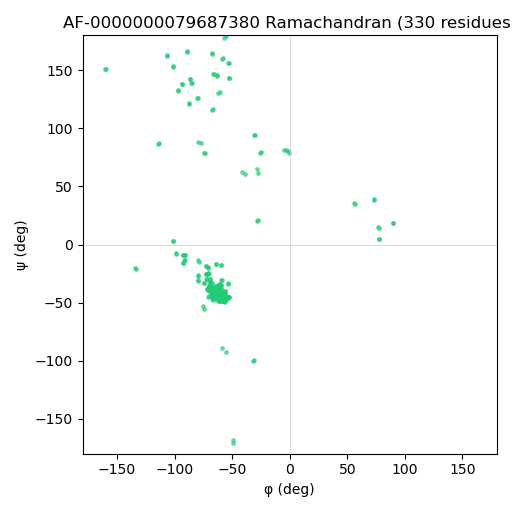.289 1 98.19 151 LEU B O 1
ATOM 2539 N N . ILE B 1 152 ? -0.578 -18.109 1.442 1 97.75 152 ILE B N 1
ATOM 2540 C CA . ILE B 1 152 ? -0.669 -19.312 0.626 1 97.75 152 ILE B CA 1
ATOM 2541 C C . ILE B 1 152 ? -2.039 -19.953 0.815 1 97.75 152 ILE B C 1
ATOM 2543 O O . ILE B 1 152 ? -2.678 -20.375 -0.157 1 97.75 152 ILE B O 1
ATOM 2547 N N . ALA B 1 153 ? -2.482 -20.047 2.016 1 97.38 153 ALA B N 1
ATOM 2548 C CA . ALA B 1 153 ? -3.744 -20.703 2.357 1 97.38 153 ALA B CA 1
ATOM 2549 C C . ALA B 1 153 ? -4.918 -20.016 1.651 1 97.38 153 ALA B C 1
ATOM 2551 O O . ALA B 1 153 ? -5.812 -20.703 1.14 1 97.38 153 ALA B O 1
ATOM 2552 N N . ILE B 1 154 ? -4.984 -18.734 1.612 1 97.88 154 ILE B N 1
ATOM 2553 C CA . ILE B 1 154 ? -6.145 -18.047 1.052 1 97.88 154 ILE B CA 1
ATOM 2554 C C . ILE B 1 154 ? -6.188 -18.266 -0.46 1 97.88 154 ILE B C 1
ATOM 2556 O O . ILE B 1 154 ? -7.266 -18.328 -1.054 1 97.88 154 ILE B O 1
ATOM 2560 N N . PHE B 1 155 ? -5.062 -18.328 -1.135 1 97.69 155 PHE B N 1
ATOM 2561 C CA . PHE B 1 155 ? -5.055 -18.594 -2.566 1 97.69 155 PHE B CA 1
ATOM 2562 C C . PHE B 1 155 ? -5.449 -20.047 -2.838 1 97.69 155 PHE B C 1
ATOM 2564 O O . PHE B 1 155 ? -6.098 -20.344 -3.844 1 97.69 155 PHE B O 1
ATOM 2571 N N . THR B 1 156 ? -5.008 -20.953 -1.966 1 96 156 THR B N 1
ATOM 2572 C CA . THR B 1 156 ? -5.465 -22.344 -2.076 1 96 156 THR B CA 1
ATOM 2573 C C . THR B 1 156 ? -6.984 -22.422 -1.996 1 96 156 THR B C 1
ATOM 2575 O O . THR B 1 156 ? -7.621 -23.109 -2.791 1 96 156 THR B O 1
ATOM 2578 N N . LYS B 1 157 ? -7.551 -21.734 -1.05 1 95.69 157 LYS B N 1
ATOM 2579 C CA . LYS B 1 157 ? -9 -21.672 -0.902 1 95.69 157 LYS B CA 1
ATOM 2580 C C . LYS B 1 157 ? -9.656 -21.078 -2.146 1 95.69 157 LYS B C 1
ATOM 2582 O O . LYS B 1 157 ? -10.68 -21.594 -2.619 1 95.69 157 LYS B O 1
ATOM 2587 N N . ALA B 1 158 ? -9.117 -20 -2.658 1 95.44 158 ALA B N 1
ATOM 2588 C CA . ALA B 1 158 ? -9.648 -19.344 -3.854 1 95.44 158 ALA B CA 1
ATOM 2589 C C . ALA B 1 158 ? -9.633 -20.297 -5.047 1 95.44 158 ALA B C 1
ATOM 2591 O O . ALA B 1 158 ? -10.594 -20.344 -5.824 1 95.44 158 ALA B O 1
ATOM 2592 N N . ARG B 1 159 ? -8.586 -21.031 -5.168 1 93.88 159 ARG B N 1
ATOM 2593 C CA . ARG B 1 159 ? -8.469 -22 -6.254 1 93.88 159 ARG B CA 1
ATOM 2594 C C . ARG B 1 159 ? -9.555 -23.062 -6.164 1 93.88 159 ARG B C 1
ATOM 2596 O O . ARG B 1 159 ? -10.117 -23.469 -7.18 1 93.88 159 ARG B O 1
ATOM 2603 N N . SER B 1 160 ? -9.781 -23.531 -4.992 1 93 160 SER B N 1
ATOM 2604 C CA . SER B 1 160 ? -10.82 -24.531 -4.781 1 93 160 SER B CA 1
ATOM 2605 C C . SER B 1 160 ? -12.188 -24 -5.176 1 93 160 SER B C 1
ATOM 2607 O O . SER B 1 160 ? -13.008 -24.719 -5.75 1 93 160 SER B O 1
ATOM 2609 N N . ALA B 1 161 ? -12.406 -22.734 -4.879 1 90.88 161 ALA B N 1
ATOM 2610 C CA . ALA B 1 161 ? -13.672 -22.109 -5.234 1 90.88 161 ALA B CA 1
ATOM 2611 C C . ALA B 1 161 ? -13.797 -21.953 -6.746 1 90.88 161 ALA B C 1
ATOM 2613 O O . ALA B 1 161 ? -14.898 -22.031 -7.293 1 90.88 161 ALA B O 1
ATOM 2614 N N . LEU B 1 162 ? -12.672 -21.688 -7.402 1 89.12 162 LEU B N 1
ATOM 2615 C CA . LEU B 1 162 ? -12.672 -21.516 -8.852 1 89.12 162 LEU B CA 1
ATOM 2616 C C . LEU B 1 162 ? -13.008 -22.844 -9.539 1 89.12 162 LEU B C 1
ATOM 2618 O O . LEU B 1 162 ? -13.688 -22.844 -10.57 1 89.12 162 LEU B O 1
ATOM 2622 N N . VAL B 1 163 ? -12.508 -23.953 -9.047 1 84.44 163 VAL B N 1
ATOM 2623 C CA . VAL B 1 163 ? -12.75 -25.266 -9.633 1 84.44 163 VAL B CA 1
ATOM 2624 C C . VAL B 1 163 ? -14.211 -25.656 -9.422 1 84.44 163 VAL B C 1
ATOM 2626 O O . VAL B 1 163 ? -14.82 -26.281 -10.289 1 84.44 163 VAL B O 1
ATOM 2629 N N . ALA B 1 164 ? -14.836 -25.188 -8.367 1 79.5 164 ALA B N 1
ATOM 2630 C CA . ALA B 1 164 ? -16.219 -25.516 -8.07 1 79.5 164 ALA B CA 1
ATOM 2631 C C . ALA B 1 164 ? -17.172 -24.812 -9.031 1 79.5 164 ALA B C 1
ATOM 2633 O O . ALA B 1 164 ? -18.266 -25.328 -9.328 1 79.5 164 ALA B O 1
ATOM 2634 N N . VAL B 1 165 ? -16.797 -23.688 -9.5 1 73.44 165 VAL B N 1
ATOM 2635 C CA . VAL B 1 165 ? -17.656 -22.938 -10.406 1 73.44 165 VAL B CA 1
ATOM 2636 C C . VAL B 1 165 ? -17.547 -23.516 -11.812 1 73.44 165 VAL B C 1
ATOM 2638 O O . VAL B 1 165 ? -18.484 -23.406 -12.609 1 73.44 165 VAL B O 1
ATOM 2641 N N . VAL B 1 166 ? -16.484 -24.047 -12.25 1 69 166 VAL B N 1
ATOM 2642 C CA . VAL B 1 166 ? -16.297 -24.594 -13.586 1 69 166 VAL B CA 1
ATOM 2643 C C . VAL B 1 166 ? -16.938 -25.984 -13.648 1 69 166 VAL B C 1
ATOM 2645 O O . VAL B 1 166 ? -17.281 -26.469 -14.734 1 69 166 VAL B O 1
ATOM 2648 N N . LYS B 1 167 ? -17.25 -26.578 -12.594 1 57.16 167 LYS B N 1
ATOM 2649 C CA . LYS B 1 167 ? -17.969 -27.859 -12.641 1 57.16 167 LYS B CA 1
ATOM 2650 C C . LYS B 1 167 ? -19.469 -27.641 -12.719 1 57.16 167 LYS B C 1
ATOM 2652 O O . LYS B 1 167 ? -20 -26.688 -12.125 1 57.16 167 LYS B O 1
#

Nearest PDB structures (foldseek):
  8ui9-assembly1_C  TM=8.742E-01  e=1.183E-10  Homo sapiens
  6vvo-assembly1_C  TM=8.766E-01  e=3.179E-10  Homo sapiens
  6vvo-assembly1_D  TM=8.935E-01  e=1.022E-05  Homo sapiens
  8uii-assembly1_B  TM=7.727E-01  e=3.121E-06  Homo sapiens
  8umv-assembly1_D  TM=8.283E-01  e=4.077E-05  Homo sapiens

Organism: Gossypium tomentosum (NCBI:txid34277)

Solvent-accessible surface area (backbone atoms only — not comparable to full-atom values): 18646 Å² total; per-residue (Å²): 121,54,65,49,70,60,14,52,52,40,41,39,52,77,26,54,73,34,64,70,48,33,50,51,50,51,51,38,41,63,59,42,50,60,52,53,47,52,55,50,55,69,69,60,83,80,83,79,82,69,66,61,78,64,70,42,41,35,40,69,53,51,27,57,68,70,62,44,75,50,68,68,56,47,54,51,52,49,48,33,42,67,69,46,53,70,73,64,40,52,50,47,56,53,53,31,61,76,70,66,47,52,66,58,55,50,52,54,54,43,55,52,50,57,73,73,49,91,67,61,67,70,56,49,48,51,49,50,38,53,50,52,51,48,44,47,43,34,62,72,63,46,60,63,70,60,48,50,51,48,54,46,49,53,36,49,53,46,46,55,54,54,55,58,67,74,98,119,53,65,48,70,60,14,52,52,40,41,39,52,77,26,54,72,34,64,72,49,35,52,50,50,52,51,39,43,62,61,43,49,59,52,53,46,50,54,52,56,69,70,59,85,81,82,78,82,69,66,60,80,65,70,42,40,35,40,69,55,51,26,58,65,72,60,43,76,50,69,68,57,48,53,51,51,49,48,33,41,69,70,45,54,70,74,64,40,53,50,47,57,54,53,31,59,76,68,66,46,52,67,60,56,50,50,53,54,44,54,50,49,58,73,74,51,92,68,60,66,70,55,48,46,51,49,49,39,52,50,52,50,50,44,47,42,36,62,73,62,48,60,63,69,60,49,49,52,49,55,44,48,51,34,50,52,46,45,55,54,53,55,58,67,77,98

Foldseek 3Di:
DAEPPQLVVLLCVVQVNPPVSSVVLLVLLVVVLVVVVVVVVVPDDDDDDPPSVPPYRHNVSSCVSVLADDPVLLVVLLCCLQPHDLVVSLCVVVVCVVSVHDVLRSLVSNLVVLVVDDDDPVLNVQLNVQSVVLNVCVVVPPDPSVSSSSSSVSSVVSNVVRVVVVD/DAEPPQLVVLLCVVQVNPPVSSVVLLVLLVVVLVVVVVVVVVPDDDDDDPPSVPPYRHNVSSCVSVLADDPVLLVVLLCCLQPHDLVVSLCVVVVCVVSVHDVLRSLVSNLVVLVVDDDDPVLNVQLNVQSVVLNVCVVVPPDPSVSSSSSSVSSVVSNVVRVVVVD

InterPro domains:
  IPR008921 DNA polymerase III, clamp loader complex, gamma/delta/delta subunit, C-terminal [SSF48019] (69-158)
  IPR013748 Replication factor C, C-terminal [PF08542] (69-153)
  IPR050238 DNA Replication and Repair Clamp Loader Complex [PTHR11669] (2-150)

pLDDT: mean 83.26, std 16.01, range [33.59, 98.56]

Sequence (334 aa):
LDVPDSGLEALVRLSNGDMIKALNILQVFKLLIPILYLFKKRKSEKQQSTHMASQKITEEAMYLCTGNPLPKDIEQISYWLLNESFAECFKLSETKTRKGLALIDIVREVTMFVFKIKMPSDVRVQLINDLANIEYRLSFGCNDKLQLGSLIAIFTKARSALVAVVKLDVPDSGLEALVRLSNGDMIKALNILQVFKLLIPILYLFKKRKSEKQQSTHMASQKITEEAMYLCTGNPLPKDIEQISYWLLNESFAECFKLSETKTRKGLALIDIVREVTMFVFKIKMPSDVRVQLINDLANIEYRLSFGCNDKLQLGSLIAIFTKARSALVAVVK